Protein AF-A0A956DT54-F1 (afdb_monomer_lite)

Foldseek 3Di:
DDDDDDDDDDDDDDPPPPPPPPPPPPPPPPAFQPLVNPPCPDPLAQQDPVLLFPFLVPADPVQQVLVVVCQVVQFWWFWQDGRSHIDTDSFKGADWGWDKDQDDFDDDDQKTFGIKIATPPPPAALQRIDGDCQRTFWIFGMWGWTAGPVGRDIGTGTTHIDTHANVPDFPAAKKWDWWAAPPDPARIWTKMWHWDDDPFKIWTKIKTAGPVRQWIWIFTKIWGDDHQKTWIWRRGTDDIRDDPVDDDFIKTDMWGARSNQQKTKDKIDGDPGGITIDIIHGDPD

Radius of gyration: 29.39 Å; chains: 1; bounding box: 129×31×62 Å

Sequence (285 aa):
MTPLSRAFASLAGVASAWLLTSTLGCVPMRGTMPASTWPLDGEAKICTAAERELEVAQWSSRDRVALEAGLARNQPVVVSALGCEVEVLPRCQAPGGYDEVPVTTTRLGSARIVARRDLVDAPLRAASLHGDCALATHVVSGVDVGRSARDEEIRPLRVDLTPLSLDGYDLTGTWSGVVRQPDGPYEIYDAKLSLTQRGSRISGVSRIDSIDGEHWGEMHFEGHLEGNVLYYSDARLIAEQIHPLLEWCYRGGFAIVDPRHQTMLGPWRAGFCMPGTMELSRRAD

pLDDT: mean 85.69, std 18.26, range [34.25, 98.5]

Structure (mmCIF, N/CA/C/O backbone):
data_AF-A0A956DT54-F1
#
_entry.id   AF-A0A956DT54-F1
#
loop_
_atom_site.group_PDB
_atom_site.id
_atom_site.type_symbol
_atom_site.label_atom_id
_atom_site.label_alt_id
_atom_site.label_comp_id
_atom_site.label_asym_id
_atom_site.label_entity_id
_atom_site.label_seq_id
_atom_site.pdbx_PDB_ins_code
_atom_site.Cartn_x
_atom_site.Cartn_y
_atom_site.Cartn_z
_atom_site.occupancy
_atom_site.B_iso_or_equiv
_atom_site.auth_seq_id
_atom_site.auth_comp_id
_atom_site.auth_asym_id
_atom_site.auth_atom_id
_atom_site.pdbx_PDB_model_num
ATOM 1 N N . MET A 1 1 ? 108.048 10.959 -2.542 1.00 37.84 1 MET A N 1
ATOM 2 C CA . MET A 1 1 ? 108.518 10.040 -1.485 1.00 37.84 1 MET A CA 1
ATOM 3 C C . MET A 1 1 ? 107.386 9.849 -0.490 1.00 37.84 1 MET A C 1
ATOM 5 O O . MET A 1 1 ? 106.788 10.840 -0.100 1.00 37.84 1 MET A O 1
ATOM 9 N N . THR A 1 2 ? 107.137 8.584 -0.133 1.00 35.94 2 THR A N 1
ATOM 10 C CA . THR A 1 2 ? 106.207 8.055 0.890 1.00 35.94 2 THR A CA 1
ATOM 11 C C . THR A 1 2 ? 104.678 8.174 0.680 1.00 35.94 2 THR A C 1
ATOM 13 O O . THR A 1 2 ? 104.221 9.114 0.039 1.00 35.94 2 THR A O 1
ATOM 16 N N . PRO A 1 3 ? 103.913 7.153 1.144 1.00 62.12 3 PRO A N 1
ATOM 17 C CA . PRO A 1 3 ? 102.759 6.571 0.439 1.00 62.12 3 PRO A CA 1
ATOM 18 C C . PRO A 1 3 ? 101.530 6.356 1.370 1.00 62.12 3 PRO A C 1
ATOM 20 O O . PRO A 1 3 ? 101.493 6.914 2.460 1.00 62.12 3 PRO A O 1
ATOM 23 N N . LEU A 1 4 ? 100.617 5.445 0.970 1.00 44.62 4 LEU A N 1
ATOM 24 C CA . LEU A 1 4 ? 99.567 4.767 1.773 1.00 44.62 4 LEU A CA 1
ATOM 25 C C . LEU A 1 4 ? 98.307 5.627 2.039 1.00 44.62 4 LEU A C 1
ATOM 27 O O . LEU A 1 4 ? 98.409 6.817 2.265 1.00 44.62 4 LEU A O 1
ATOM 31 N N . SER A 1 5 ? 97.068 5.128 2.053 1.00 41.19 5 SER A N 1
ATOM 32 C CA . SER A 1 5 ? 96.533 3.764 2.053 1.00 41.19 5 SER A CA 1
ATOM 33 C C . SER A 1 5 ? 95.013 3.797 1.781 1.00 41.19 5 SER A C 1
ATOM 35 O O . SER A 1 5 ? 94.344 4.725 2.211 1.00 41.19 5 SER A O 1
ATOM 37 N N . ARG A 1 6 ? 94.515 2.740 1.117 1.00 49.69 6 ARG A N 1
ATOM 38 C CA . ARG A 1 6 ? 93.243 1.987 1.296 1.00 49.69 6 ARG A CA 1
ATOM 39 C C . ARG A 1 6 ? 91.975 2.701 1.812 1.00 49.69 6 ARG A C 1
ATOM 41 O O . ARG A 1 6 ? 91.985 3.179 2.936 1.00 49.69 6 ARG A O 1
ATOM 48 N N . ALA A 1 7 ? 90.835 2.462 1.140 1.00 44.50 7 ALA A N 1
ATOM 49 C CA . ALA A 1 7 ? 89.652 1.826 1.762 1.00 44.50 7 ALA A CA 1
ATOM 50 C C . ALA A 1 7 ? 88.456 1.595 0.801 1.00 44.50 7 ALA A C 1
ATOM 52 O O . ALA A 1 7 ? 88.020 2.518 0.130 1.00 44.50 7 ALA A O 1
ATOM 53 N N . PHE A 1 8 ? 87.951 0.350 0.827 1.00 43.03 8 PHE A N 1
ATOM 54 C CA . PHE A 1 8 ? 86.556 -0.143 0.739 1.00 43.03 8 PHE A CA 1
ATOM 55 C C . PHE A 1 8 ? 85.579 0.479 -0.290 1.00 43.03 8 PHE A C 1
ATOM 57 O O . PHE A 1 8 ? 85.226 1.644 -0.216 1.00 43.03 8 PHE A O 1
ATOM 64 N N . ALA A 1 9 ? 85.138 -0.242 -1.328 1.00 50.56 9 ALA A N 1
ATOM 65 C CA . ALA A 1 9 ? 84.156 -1.343 -1.324 1.00 50.56 9 ALA A CA 1
ATOM 66 C C . ALA A 1 9 ? 82.744 -0.943 -0.846 1.00 50.56 9 ALA A C 1
ATOM 68 O O . ALA A 1 9 ? 82.517 -0.799 0.351 1.00 50.56 9 ALA A O 1
ATOM 69 N N . SER A 1 10 ? 81.78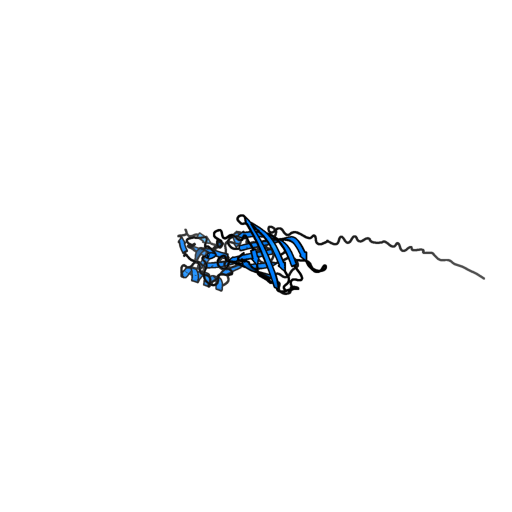6 -0.881 -1.779 1.00 47.78 10 SER A N 1
ATOM 70 C CA . SER A 1 10 ? 80.441 -1.469 -1.627 1.00 47.78 10 SER A CA 1
ATOM 71 C C . SER A 1 10 ? 79.645 -1.381 -2.932 1.00 47.78 10 SER A C 1
ATOM 73 O O . SER A 1 10 ? 79.141 -0.331 -3.315 1.00 47.78 10 SER A O 1
ATOM 75 N N . LEU A 1 11 ? 79.537 -2.530 -3.599 1.00 52.81 11 LEU A N 1
ATOM 76 C CA . LEU A 1 11 ? 78.468 -2.865 -4.533 1.00 52.81 11 LEU A CA 1
ATOM 77 C C . LEU A 1 11 ? 77.238 -3.230 -3.693 1.00 52.81 11 LEU A C 1
ATOM 79 O O . LEU A 1 11 ? 77.221 -4.289 -3.073 1.00 52.81 11 LEU A O 1
ATOM 83 N N . ALA A 1 12 ? 76.225 -2.369 -3.665 1.00 51.28 12 ALA A N 1
ATOM 84 C CA . ALA A 1 12 ? 74.903 -2.716 -3.154 1.00 51.28 12 ALA A CA 1
ATOM 85 C C . ALA A 1 12 ? 73.922 -2.679 -4.327 1.00 51.28 12 ALA A C 1
ATOM 87 O O . ALA A 1 12 ? 73.529 -1.617 -4.806 1.00 51.28 12 ALA A O 1
ATOM 88 N N . GLY A 1 13 ? 73.594 -3.871 -4.826 1.00 47.12 13 GLY A N 1
ATOM 89 C CA . GLY A 1 13 ? 72.549 -4.076 -5.815 1.00 47.12 13 GLY A CA 1
ATOM 90 C C . GLY A 1 13 ? 71.191 -3.713 -5.228 1.00 47.12 13 GLY A C 1
ATOM 91 O O . GLY A 1 13 ? 70.794 -4.231 -4.186 1.00 47.12 13 GLY A O 1
ATOM 92 N N . VAL A 1 14 ? 70.468 -2.834 -5.915 1.00 52.78 14 VAL A N 1
ATOM 93 C CA . VAL A 1 14 ? 69.058 -2.580 -5.631 1.00 52.78 14 VAL A CA 1
ATOM 94 C C . VAL A 1 14 ? 68.261 -3.687 -6.313 1.00 52.78 14 VAL A C 1
ATOM 96 O O . VAL A 1 14 ? 68.018 -3.662 -7.519 1.00 52.78 14 VAL A O 1
ATOM 99 N N . ALA A 1 15 ? 67.900 -4.699 -5.528 1.00 47.34 15 ALA A N 1
ATOM 100 C CA . ALA A 1 15 ? 66.926 -5.704 -5.913 1.00 47.34 15 ALA A CA 1
ATOM 101 C C . ALA A 1 15 ? 65.571 -5.012 -6.130 1.00 47.34 15 ALA A C 1
ATOM 103 O O . ALA A 1 15 ? 64.924 -4.563 -5.186 1.00 47.34 15 ALA A O 1
ATOM 104 N N . SER A 1 16 ? 65.160 -4.903 -7.393 1.00 49.56 16 SER A N 1
ATOM 105 C CA . SER A 1 16 ? 63.820 -4.455 -7.772 1.00 49.56 16 SER A CA 1
ATOM 106 C C . SER A 1 16 ? 62.828 -5.579 -7.478 1.00 49.56 16 SER A C 1
ATOM 108 O O . SER A 1 16 ? 62.590 -6.452 -8.310 1.00 49.56 16 SER A O 1
ATOM 110 N N . ALA A 1 17 ? 62.291 -5.587 -6.259 1.00 50.53 17 ALA A N 1
ATOM 111 C CA . ALA A 1 17 ? 61.178 -6.442 -5.881 1.00 50.53 17 ALA A CA 1
ATOM 112 C C . ALA A 1 17 ? 59.887 -5.866 -6.482 1.00 50.53 17 ALA A C 1
ATOM 114 O O . ALA A 1 17 ? 59.281 -4.946 -5.936 1.00 50.53 17 ALA A O 1
ATOM 115 N N . TRP A 1 18 ? 59.481 -6.404 -7.632 1.00 48.50 18 TRP A N 1
ATOM 116 C CA . TRP A 1 18 ? 58.142 -6.215 -8.177 1.00 48.50 18 TRP A CA 1
ATOM 117 C C . TRP A 1 18 ? 57.137 -6.899 -7.245 1.00 48.50 18 TRP A C 1
ATOM 119 O O . TRP A 1 18 ? 56.897 -8.101 -7.333 1.00 48.50 18 TRP A O 1
ATOM 129 N N . LEU A 1 19 ? 56.570 -6.127 -6.319 1.00 49.16 19 LEU A N 1
ATOM 130 C CA . LEU A 1 19 ? 55.354 -6.494 -5.604 1.00 49.16 19 LEU A CA 1
ATOM 131 C C . LEU A 1 19 ? 54.210 -6.503 -6.622 1.00 49.16 19 LEU A C 1
ATOM 133 O O . LEU A 1 19 ? 53.579 -5.483 -6.884 1.00 49.16 19 LEU A O 1
ATOM 137 N N . LEU A 1 20 ? 53.964 -7.674 -7.208 1.00 46.72 20 LEU A N 1
ATOM 138 C CA . LEU A 1 20 ? 52.684 -8.034 -7.809 1.00 46.72 20 LEU A CA 1
ATOM 139 C C . LEU A 1 20 ? 51.653 -8.089 -6.676 1.00 46.72 20 LEU A C 1
ATOM 141 O O . LEU A 1 20 ? 51.297 -9.155 -6.179 1.00 46.72 20 LEU A O 1
ATOM 145 N N . THR A 1 21 ? 51.209 -6.921 -6.217 1.00 51.31 21 THR A N 1
ATOM 146 C CA . THR A 1 21 ? 49.977 -6.798 -5.452 1.00 51.31 21 THR A CA 1
ATOM 147 C C . THR A 1 21 ? 48.851 -7.155 -6.405 1.00 51.31 21 THR A C 1
ATOM 149 O O . THR A 1 21 ? 48.359 -6.332 -7.173 1.00 51.31 21 THR A O 1
ATOM 152 N N . SER A 1 22 ? 48.473 -8.431 -6.381 1.00 47.12 22 SER A N 1
ATOM 153 C CA . SER A 1 22 ? 47.183 -8.908 -6.848 1.00 47.12 22 SER A CA 1
ATOM 154 C C . SER A 1 22 ? 46.111 -8.136 -6.088 1.00 47.12 22 SER A C 1
ATOM 156 O O . SER A 1 22 ? 45.664 -8.531 -5.011 1.00 47.12 22 SER A O 1
ATOM 158 N N . THR A 1 23 ? 45.749 -6.987 -6.645 1.00 46.09 23 THR A N 1
ATOM 159 C CA . THR A 1 23 ? 44.494 -6.302 -6.413 1.00 46.09 23 THR A CA 1
ATOM 160 C C . THR A 1 23 ? 43.416 -7.274 -6.866 1.00 46.09 23 THR A C 1
ATOM 162 O O . THR A 1 23 ? 42.956 -7.266 -8.003 1.00 46.09 23 THR A O 1
ATOM 165 N N . LEU A 1 24 ? 43.032 -8.171 -5.956 1.00 44.81 24 LEU A N 1
ATOM 166 C CA . LEU A 1 24 ? 41.723 -8.804 -5.961 1.00 44.81 24 LEU A CA 1
ATOM 167 C C . LEU A 1 24 ? 40.717 -7.670 -5.755 1.00 44.81 24 LEU A C 1
ATOM 169 O O . LEU A 1 24 ? 40.191 -7.456 -4.665 1.00 44.81 24 LEU A O 1
ATOM 173 N N . GLY A 1 25 ? 40.542 -6.868 -6.806 1.00 34.25 25 GLY A N 1
ATOM 174 C CA . GLY A 1 25 ? 39.433 -5.959 -6.932 1.00 34.25 25 GLY A CA 1
ATOM 175 C C . GLY A 1 25 ? 38.200 -6.822 -6.786 1.00 34.25 25 GLY A C 1
ATOM 176 O O . GLY A 1 25 ? 38.014 -7.780 -7.539 1.00 34.25 25 GLY A O 1
ATOM 177 N N . CYS A 1 26 ? 37.399 -6.524 -5.771 1.00 39.53 26 CYS A N 1
ATOM 178 C CA . CYS A 1 26 ? 36.032 -6.992 -5.730 1.00 39.53 26 CYS A CA 1
ATOM 179 C C . CYS A 1 26 ? 35.376 -6.448 -7.000 1.00 39.53 26 CYS A C 1
ATOM 181 O O . CYS A 1 26 ? 34.982 -5.287 -7.048 1.00 39.53 26 CYS A O 1
ATOM 183 N N . VAL A 1 27 ? 35.346 -7.257 -8.060 1.00 39.56 27 VAL A N 1
ATOM 184 C CA . VAL A 1 27 ? 34.437 -7.025 -9.175 1.00 39.56 27 VAL A CA 1
ATOM 185 C C . VAL A 1 27 ? 33.058 -7.101 -8.530 1.00 39.56 27 VAL A C 1
ATOM 187 O O . VAL A 1 27 ? 32.757 -8.150 -7.951 1.00 39.56 27 VAL A O 1
ATOM 190 N N . PRO A 1 28 ? 32.254 -6.023 -8.528 1.00 43.31 28 PRO A N 1
ATOM 191 C CA . PRO A 1 28 ? 30.892 -6.119 -8.042 1.00 43.31 28 PRO A CA 1
ATOM 192 C C . PRO A 1 28 ? 30.220 -7.195 -8.891 1.00 43.31 28 PRO A C 1
ATOM 194 O O . PRO A 1 28 ? 30.050 -7.041 -10.101 1.00 43.31 28 PRO A O 1
ATOM 197 N N . MET A 1 29 ? 29.948 -8.354 -8.290 1.00 45.81 29 MET A N 1
ATOM 198 C CA . MET A 1 29 ? 29.155 -9.365 -8.966 1.00 45.81 29 MET A CA 1
ATOM 199 C C . MET A 1 29 ? 27.818 -8.705 -9.283 1.00 45.81 29 MET A C 1
ATOM 201 O O . MET A 1 29 ? 27.222 -8.096 -8.395 1.00 45.81 29 MET A O 1
ATOM 205 N N . ARG A 1 30 ? 27.362 -8.833 -10.534 1.00 54.81 30 ARG A N 1
ATOM 206 C CA . ARG A 1 30 ? 25.974 -8.581 -10.941 1.00 54.81 30 ARG A CA 1
ATOM 207 C C . ARG A 1 30 ? 25.071 -9.505 -10.122 1.00 54.81 30 ARG A C 1
ATOM 209 O O . ARG A 1 30 ? 24.733 -10.605 -10.552 1.00 54.81 30 ARG A O 1
ATOM 216 N N . GLY A 1 31 ? 24.803 -9.110 -8.886 1.00 48.75 31 GLY A N 1
ATOM 217 C CA . GLY A 1 31 ? 24.023 -9.868 -7.930 1.00 48.75 31 GLY A CA 1
ATOM 218 C C . GLY A 1 31 ? 22.564 -9.747 -8.315 1.00 48.75 31 GLY A C 1
ATOM 219 O O . GLY A 1 31 ? 21.996 -8.663 -8.269 1.00 48.75 31 GLY A O 1
ATOM 220 N N . THR A 1 32 ? 21.954 -10.860 -8.699 1.00 50.06 32 THR A N 1
ATOM 221 C CA . THR A 1 32 ? 20.498 -10.974 -8.721 1.00 50.06 32 THR A CA 1
ATOM 222 C C . THR A 1 32 ? 20.008 -10.855 -7.280 1.00 50.06 32 THR A C 1
ATOM 224 O O . THR A 1 32 ? 20.481 -11.611 -6.429 1.00 50.06 32 THR A O 1
ATOM 227 N N . MET A 1 33 ? 19.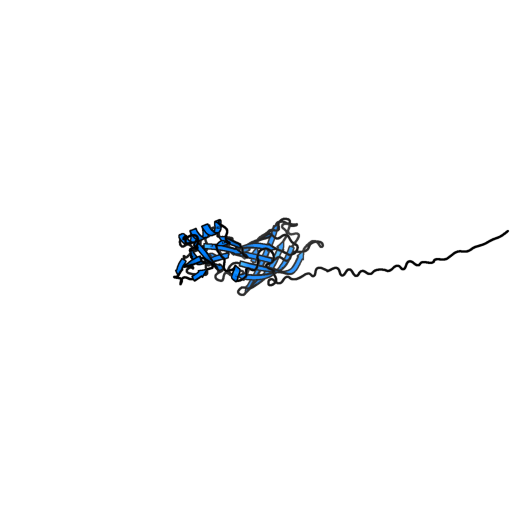088 -9.936 -6.989 1.00 49.03 33 MET A N 1
ATOM 228 C CA . MET A 1 33 ? 18.377 -9.905 -5.708 1.00 49.03 33 MET A CA 1
ATOM 229 C C . MET A 1 33 ? 17.064 -10.676 -5.874 1.00 49.03 33 MET A C 1
ATOM 231 O O . MET A 1 33 ? 16.167 -10.178 -6.556 1.00 49.03 33 MET A O 1
ATOM 235 N N . PRO A 1 34 ? 16.925 -11.890 -5.309 1.00 52.94 34 PRO A N 1
ATOM 236 C CA . PRO A 1 34 ? 15.627 -12.548 -5.226 1.00 52.94 34 PRO A CA 1
ATOM 237 C C . PRO A 1 34 ? 14.569 -11.620 -4.613 1.00 52.94 34 PRO A C 1
ATOM 239 O O . PRO A 1 34 ? 14.846 -10.932 -3.629 1.00 52.94 34 PRO A O 1
ATOM 242 N N . ALA A 1 35 ? 13.325 -11.667 -5.096 1.00 51.44 35 ALA A N 1
ATOM 243 C CA . ALA A 1 35 ? 12.229 -10.928 -4.456 1.00 51.44 35 ALA A CA 1
ATOM 244 C C . ALA A 1 35 ? 12.015 -11.354 -2.990 1.00 51.44 35 ALA A C 1
ATOM 246 O O . ALA A 1 35 ? 11.583 -10.561 -2.158 1.00 51.44 35 ALA A O 1
ATOM 247 N N . SER A 1 36 ? 12.378 -12.596 -2.643 1.00 47.94 36 SER A N 1
ATOM 248 C CA . SER A 1 36 ? 12.367 -13.099 -1.263 1.00 47.94 36 SER A CA 1
ATOM 249 C C . SER A 1 36 ? 13.496 -12.554 -0.389 1.00 47.94 36 SER A C 1
ATOM 251 O O . SER A 1 36 ? 13.455 -12.727 0.824 1.00 47.94 36 SER A O 1
ATOM 253 N N . THR A 1 37 ? 14.535 -11.970 -0.989 1.00 44.97 37 THR A N 1
ATOM 254 C CA . THR A 1 37 ? 15.668 -11.382 -0.272 1.00 44.97 37 THR A CA 1
ATOM 255 C C . THR A 1 37 ? 15.593 -9.874 -0.244 1.00 44.97 37 THR A C 1
ATOM 257 O O . THR A 1 37 ? 16.627 -9.283 0.022 1.00 44.97 37 THR A O 1
ATOM 260 N N . TRP A 1 38 ? 14.445 -9.244 -0.531 1.00 50.31 38 TRP A N 1
ATOM 261 C CA . TRP A 1 38 ? 14.287 -7.833 -0.198 1.00 50.31 38 TRP A CA 1
ATOM 262 C C . TRP A 1 38 ? 14.411 -7.712 1.320 1.00 50.31 38 TRP A C 1
ATOM 264 O O . TRP A 1 38 ? 13.481 -8.100 2.036 1.00 50.31 38 TRP A O 1
ATOM 274 N N . PRO A 1 39 ? 15.564 -7.266 1.842 1.00 45.16 39 PRO A N 1
ATOM 275 C CA . PRO A 1 39 ? 15.717 -7.097 3.260 1.00 45.16 39 PRO A CA 1
ATOM 276 C C . PRO A 1 39 ? 14.874 -5.869 3.564 1.00 45.16 39 PRO A C 1
ATOM 278 O O . PRO A 1 39 ? 15.000 -4.815 2.933 1.00 45.16 39 PRO A O 1
ATOM 281 N N . LEU A 1 40 ? 13.967 -6.015 4.508 1.00 49.28 40 LEU A N 1
ATOM 282 C CA . LEU A 1 40 ? 13.134 -4.955 5.057 1.00 49.28 40 LEU A CA 1
ATOM 283 C C . LEU A 1 40 ? 13.987 -4.000 5.929 1.00 49.28 40 LEU A C 1
ATOM 285 O O . LEU A 1 40 ? 13.590 -3.521 6.991 1.00 49.28 40 LEU A O 1
ATOM 289 N N . ASP A 1 41 ? 15.206 -3.732 5.478 1.00 44.16 41 ASP A N 1
ATOM 290 C CA . ASP A 1 41 ? 16.307 -3.229 6.269 1.00 44.16 41 ASP A CA 1
ATOM 291 C C . ASP A 1 41 ? 16.486 -1.769 5.872 1.00 44.16 41 ASP A C 1
ATOM 293 O O . ASP A 1 41 ? 17.238 -1.406 4.967 1.00 44.16 41 ASP A O 1
ATOM 297 N N . GLY A 1 42 ? 15.711 -0.916 6.533 1.00 45.84 42 GLY A N 1
ATOM 298 C CA . GLY A 1 42 ? 15.968 0.517 6.522 1.00 45.84 42 GLY A CA 1
ATOM 299 C C . GLY A 1 42 ? 14.787 1.399 6.888 1.00 45.84 42 GLY A C 1
ATOM 300 O O . GLY A 1 42 ? 15.026 2.553 7.188 1.00 45.84 42 GLY A O 1
ATOM 301 N N . GLU A 1 43 ? 13.557 0.883 6.890 1.00 44.72 43 GLU A N 1
ATOM 302 C CA . GLU A 1 43 ? 12.358 1.630 7.330 1.00 44.72 43 GLU A CA 1
ATOM 303 C C . GLU A 1 43 ? 11.158 0.697 7.499 1.00 44.72 43 GLU A C 1
ATOM 305 O O . GLU A 1 43 ? 10.410 0.791 8.465 1.00 44.72 43 GLU A O 1
ATOM 310 N N . ALA A 1 44 ? 11.043 -0.315 6.644 1.00 45.78 44 ALA A N 1
ATOM 311 C CA . ALA A 1 44 ? 10.017 -1.330 6.789 1.00 45.78 44 ALA A CA 1
ATOM 312 C C . ALA A 1 44 ? 10.448 -2.430 7.771 1.00 45.78 44 ALA A C 1
ATOM 314 O O . ALA A 1 44 ? 10.314 -3.596 7.441 1.00 45.78 44 ALA A O 1
ATOM 315 N N . LYS A 1 45 ? 10.983 -2.069 8.951 1.00 51.22 45 LYS A N 1
ATOM 316 C CA . LYS A 1 45 ? 11.374 -3.005 10.024 1.00 51.22 45 LYS A CA 1
ATOM 317 C C . LYS A 1 45 ? 10.378 -4.168 10.057 1.00 51.22 45 LYS A C 1
ATOM 319 O O . LYS A 1 45 ? 9.177 -3.925 10.158 1.00 51.22 45 LYS A O 1
ATOM 324 N N . ILE A 1 46 ? 10.854 -5.414 9.934 1.00 56.66 46 ILE A N 1
ATOM 325 C CA . ILE A 1 46 ? 9.997 -6.586 10.151 1.00 56.66 46 ILE A CA 1
ATOM 326 C C . ILE A 1 46 ? 9.488 -6.456 11.578 1.00 56.66 46 ILE A C 1
ATOM 328 O O . ILE A 1 46 ? 10.228 -6.738 12.520 1.00 56.66 46 ILE A O 1
ATOM 332 N N . CYS A 1 47 ? 8.252 -5.992 11.738 1.00 62.88 47 CYS A N 1
ATOM 333 C CA . CYS A 1 47 ? 7.634 -5.974 13.045 1.00 62.88 47 CYS A CA 1
ATOM 334 C C . CYS A 1 47 ? 7.533 -7.436 13.458 1.00 62.88 47 CYS A C 1
ATOM 336 O O . CYS A 1 47 ? 6.943 -8.269 12.757 1.00 62.88 47 CYS A O 1
ATOM 338 N N . THR A 1 48 ? 8.169 -7.764 14.572 1.00 66.81 48 THR A N 1
ATOM 339 C CA . THR A 1 48 ? 7.991 -9.056 15.218 1.00 66.81 48 THR A CA 1
ATOM 340 C C . THR A 1 48 ? 6.496 -9.302 15.426 1.00 66.81 48 THR A C 1
ATOM 342 O O . THR A 1 48 ? 5.705 -8.366 15.511 1.00 66.81 48 THR A O 1
ATOM 345 N N . ALA A 1 49 ? 6.072 -10.563 15.523 1.00 60.72 49 ALA A N 1
ATOM 346 C CA . ALA A 1 49 ? 4.664 -10.869 15.787 1.00 60.72 49 ALA A CA 1
ATOM 347 C C . ALA A 1 49 ? 4.129 -10.145 17.044 1.00 60.72 49 ALA A C 1
ATOM 349 O O . ALA A 1 49 ? 2.968 -9.761 17.072 1.00 60.72 49 ALA A O 1
ATOM 350 N N . ALA A 1 50 ? 4.997 -9.895 18.033 1.00 62.00 50 ALA A N 1
ATOM 351 C CA . ALA A 1 50 ? 4.687 -9.088 19.211 1.00 62.00 50 ALA A CA 1
ATOM 352 C C . ALA A 1 50 ? 4.534 -7.585 18.902 1.00 62.00 50 ALA A C 1
ATOM 354 O O . ALA A 1 50 ? 3.699 -6.933 19.505 1.00 62.00 50 ALA A O 1
ATOM 355 N N . GLU A 1 51 ? 5.295 -7.035 17.953 1.00 66.50 51 GLU A N 1
ATOM 356 C CA . GLU A 1 51 ? 5.139 -5.648 17.479 1.00 66.50 51 GLU A CA 1
ATOM 357 C C . GLU A 1 51 ? 3.943 -5.475 16.523 1.00 66.50 51 GLU A C 1
ATOM 359 O O . GLU A 1 51 ? 3.477 -4.357 16.328 1.00 66.50 51 GLU A O 1
ATOM 364 N N . ARG A 1 52 ? 3.426 -6.564 15.930 1.00 60.56 52 ARG A N 1
ATOM 365 C CA . ARG A 1 52 ? 2.169 -6.544 15.158 1.00 60.56 52 ARG A CA 1
ATOM 366 C C . ARG A 1 52 ? 0.934 -6.430 16.051 1.00 60.56 52 ARG A C 1
ATOM 368 O O . ARG A 1 52 ? -0.097 -5.957 15.579 1.00 60.56 52 ARG A O 1
ATOM 375 N N . GLU A 1 53 ? 1.029 -6.828 17.322 1.00 66.19 53 GLU A N 1
ATOM 376 C CA . GLU A 1 53 ? 0.059 -6.403 18.331 1.00 66.19 53 GLU A CA 1
ATOM 377 C C . GLU A 1 53 ? 0.321 -4.928 18.639 1.00 66.19 53 GLU A C 1
ATOM 379 O O . GLU A 1 53 ? 1.159 -4.566 19.464 1.00 66.19 53 GLU A O 1
ATOM 384 N N . LEU A 1 54 ? -0.368 -4.059 17.907 1.00 74.56 54 LEU A N 1
ATOM 385 C CA . LEU A 1 54 ? -0.119 -2.631 17.978 1.00 74.56 54 LEU A CA 1
ATOM 386 C C . LEU A 1 54 ? -0.765 -2.054 19.231 1.00 74.56 54 LEU A C 1
ATOM 388 O O . LEU A 1 54 ? -1.989 -1.909 19.334 1.00 74.56 54 LEU A O 1
ATOM 392 N N . GLU A 1 55 ? 0.084 -1.689 20.186 1.00 84.44 55 GLU A N 1
ATOM 393 C CA . GLU A 1 55 ? -0.330 -0.859 21.303 1.00 84.44 55 GLU A CA 1
ATOM 394 C C . GLU A 1 55 ? -0.706 0.529 20.781 1.00 84.44 55 GLU A C 1
ATOM 396 O O . GLU A 1 55 ? 0.121 1.265 20.235 1.00 84.44 55 GLU A O 1
ATOM 401 N N . VAL A 1 56 ? -1.952 0.936 21.019 1.00 84.19 56 VAL A N 1
ATOM 402 C CA . VAL A 1 56 ? -2.472 2.251 20.602 1.00 84.19 56 VAL A CA 1
ATOM 403 C C . VAL A 1 56 ? -1.659 3.396 21.226 1.00 84.19 56 VAL A C 1
ATOM 405 O O . VAL A 1 56 ? -1.580 4.501 20.687 1.00 84.19 56 VAL A O 1
ATOM 408 N N . ALA A 1 57 ? -0.984 3.137 22.348 1.00 84.19 57 ALA A N 1
ATOM 409 C CA . ALA A 1 57 ? -0.065 4.073 22.990 1.00 84.19 57 ALA A CA 1
ATOM 410 C C . ALA A 1 57 ? 1.094 4.523 22.077 1.00 84.19 57 ALA A C 1
ATOM 412 O O . ALA A 1 57 ? 1.586 5.640 22.239 1.00 84.19 57 ALA A O 1
ATOM 413 N N . GLN A 1 58 ? 1.499 3.699 21.108 1.00 87.56 58 GLN A N 1
ATOM 414 C CA . GLN A 1 58 ? 2.586 4.009 20.174 1.00 87.56 58 GLN A CA 1
ATOM 415 C C . GLN A 1 58 ? 2.128 4.862 18.984 1.00 87.56 58 GLN A C 1
ATOM 417 O O . GLN A 1 58 ? 2.958 5.446 18.292 1.00 87.56 58 GLN A O 1
ATOM 422 N N . TRP A 1 59 ? 0.817 4.970 18.755 1.00 92.38 59 TRP A N 1
ATOM 423 C CA . TRP A 1 59 ? 0.266 5.735 17.638 1.00 92.38 59 TRP A CA 1
ATOM 424 C C . TRP A 1 59 ? 0.430 7.238 17.862 1.00 92.38 59 TRP A C 1
ATOM 426 O O . TRP A 1 59 ? 0.547 7.713 18.999 1.00 92.38 59 TRP A O 1
ATOM 436 N N . SER A 1 60 ? 0.388 8.025 16.785 1.00 93.69 60 SER A N 1
ATOM 437 C CA . SER A 1 60 ? 0.374 9.478 16.929 1.00 93.69 60 SER A CA 1
ATOM 438 C C . SER A 1 60 ? -0.892 9.932 17.673 1.00 93.69 60 SER A C 1
ATOM 440 O O . SER A 1 60 ? -1.946 9.292 17.614 1.00 93.69 60 SER A O 1
ATOM 442 N N . SER A 1 61 ? -0.832 11.071 18.372 1.00 94.81 61 SER A N 1
ATOM 443 C CA . SER A 1 61 ? -2.025 11.625 19.037 1.00 94.81 61 SER A CA 1
ATOM 444 C C . SER A 1 61 ? -3.172 11.883 18.059 1.00 94.81 61 SER A C 1
ATOM 446 O O . SER A 1 61 ? -4.331 11.726 18.432 1.00 94.81 61 SER A O 1
ATOM 448 N N . ARG A 1 62 ? -2.855 12.251 16.812 1.00 96.00 62 ARG A N 1
ATOM 449 C CA . ARG A 1 62 ? -3.844 12.459 15.751 1.00 96.00 62 ARG A CA 1
ATOM 450 C C . ARG A 1 62 ? -4.551 11.149 15.395 1.00 96.00 62 ARG A C 1
ATOM 452 O O . ARG A 1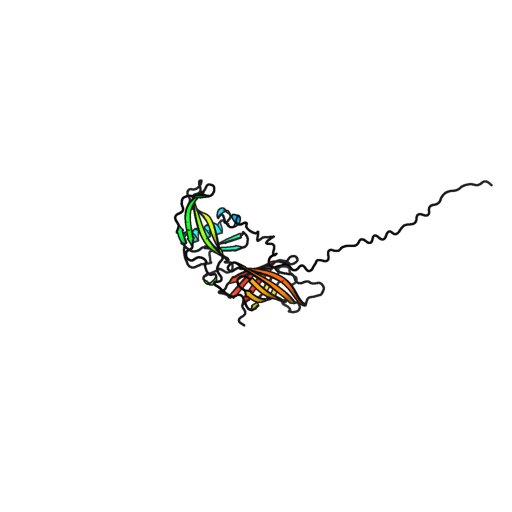 62 ? -5.778 11.137 15.330 1.00 96.00 62 ARG A O 1
ATOM 459 N N . ASP A 1 63 ? -3.797 10.068 15.216 1.00 96.44 63 ASP A N 1
ATOM 460 C CA . ASP A 1 63 ? -4.343 8.760 14.835 1.00 96.44 63 ASP A CA 1
ATOM 461 C C . ASP A 1 63 ? -5.185 8.151 15.951 1.00 96.44 63 ASP A C 1
ATOM 463 O O . ASP A 1 63 ? -6.269 7.635 15.691 1.00 96.44 63 ASP A O 1
ATOM 467 N N . ARG A 1 64 ? -4.754 8.294 17.210 1.00 95.62 64 ARG A N 1
ATOM 468 C CA . ARG A 1 64 ? -5.557 7.875 18.370 1.00 95.62 64 ARG A CA 1
ATOM 469 C C . ARG A 1 64 ? -6.919 8.557 18.409 1.00 95.62 64 ARG A C 1
ATOM 471 O O . ARG A 1 64 ? -7.933 7.881 18.540 1.00 95.62 64 ARG A O 1
ATOM 478 N N . VAL A 1 65 ? -6.950 9.882 18.251 1.00 96.12 65 VAL A N 1
ATOM 479 C CA . VAL A 1 65 ? -8.207 10.646 18.237 1.00 96.12 65 VAL A CA 1
ATOM 480 C C . VAL A 1 65 ? -9.089 10.222 17.060 1.00 96.12 65 VAL A C 1
ATOM 482 O O . VAL A 1 65 ? -10.302 10.096 17.213 1.00 96.12 65 VAL A O 1
ATOM 485 N N . ALA A 1 66 ? -8.501 9.967 15.888 1.00 96.81 66 ALA A N 1
ATOM 486 C CA . ALA A 1 66 ? -9.245 9.499 14.722 1.00 96.81 66 ALA A CA 1
ATOM 487 C C . ALA A 1 66 ? -9.836 8.089 14.929 1.00 96.81 66 ALA A C 1
ATOM 489 O O . ALA A 1 66 ? -11.009 7.877 14.609 1.00 96.81 66 ALA A O 1
ATOM 490 N N . LEU A 1 67 ? -9.067 7.164 15.515 1.00 96.75 67 LEU A N 1
ATOM 491 C CA . LEU A 1 67 ? -9.518 5.828 15.916 1.00 96.75 67 LEU A CA 1
ATOM 492 C C . LEU A 1 67 ? -10.685 5.917 16.908 1.00 96.75 67 LEU A C 1
ATOM 494 O O . LEU A 1 67 ? -11.753 5.363 16.650 1.00 96.75 67 LEU A O 1
ATOM 498 N N . GLU A 1 68 ? -10.512 6.652 18.009 1.00 96.31 68 GLU A N 1
ATOM 499 C CA . GLU A 1 68 ? -11.548 6.858 19.032 1.00 96.31 68 GLU A CA 1
ATOM 500 C C . GLU A 1 68 ? -12.830 7.442 18.416 1.00 96.31 68 GLU A C 1
ATOM 502 O O . GLU A 1 68 ? -13.934 6.968 18.694 1.00 96.31 68 GLU A O 1
ATOM 507 N N . ALA A 1 69 ? -12.696 8.420 17.516 1.00 96.88 69 ALA A N 1
ATOM 508 C CA . ALA A 1 69 ? -13.829 9.037 16.840 1.00 96.88 69 ALA A CA 1
ATOM 509 C C . ALA A 1 69 ? -14.566 8.065 15.897 1.00 96.88 69 ALA A C 1
ATOM 511 O O . ALA A 1 69 ? -15.796 8.105 15.831 1.00 96.88 69 ALA A O 1
ATOM 512 N N . GLY A 1 70 ? -13.847 7.202 15.171 1.00 96.88 70 GLY A N 1
ATOM 513 C CA . GLY A 1 70 ? -14.446 6.155 14.332 1.00 96.88 70 GLY A CA 1
ATOM 514 C C . GLY A 1 70 ? -15.214 5.126 15.162 1.00 96.88 70 GLY A C 1
ATOM 515 O O . GLY A 1 70 ? -16.392 4.868 14.901 1.00 96.88 70 GLY A O 1
ATOM 516 N N . LEU A 1 71 ? -14.598 4.643 16.245 1.00 96.44 71 LEU A N 1
ATOM 517 C CA . LEU A 1 71 ? -15.214 3.702 17.184 1.00 96.44 71 LEU A CA 1
ATOM 518 C C . LEU A 1 71 ? -16.453 4.286 17.872 1.00 96.44 71 LEU A C 1
ATOM 520 O O . LEU A 1 71 ? -17.438 3.574 18.068 1.00 96.44 71 LEU A O 1
ATOM 524 N N . ALA A 1 72 ? -16.443 5.573 18.226 1.00 96.06 72 ALA A N 1
ATOM 525 C CA . ALA A 1 72 ? -17.597 6.248 18.820 1.00 96.06 72 ALA A CA 1
ATOM 526 C C . ALA A 1 72 ? -18.797 6.336 17.859 1.00 96.06 72 ALA A C 1
ATOM 528 O O . ALA A 1 72 ? -19.942 6.310 18.304 1.00 96.06 72 ALA A O 1
ATOM 529 N N . ARG A 1 73 ? -18.547 6.409 16.545 1.00 97.25 73 ARG A N 1
ATOM 530 C CA . ARG A 1 73 ? -19.590 6.416 15.504 1.00 97.25 73 ARG A CA 1
ATOM 531 C C . ARG A 1 73 ? -19.980 5.022 15.012 1.00 97.25 73 ARG A C 1
ATOM 533 O O . ARG A 1 73 ? -20.786 4.924 14.093 1.00 97.25 73 ARG A O 1
ATOM 540 N N . ASN A 1 74 ? -19.407 3.970 15.596 1.00 97.38 74 ASN A N 1
ATOM 541 C CA . ASN A 1 74 ? -19.516 2.597 15.112 1.00 97.38 74 ASN A CA 1
ATOM 542 C C . ASN A 1 74 ? -19.140 2.439 13.623 1.00 97.38 74 ASN A C 1
ATOM 544 O O . ASN A 1 74 ? -19.809 1.728 12.879 1.00 97.38 74 ASN A O 1
ATOM 548 N N . GLN A 1 75 ? -18.102 3.150 13.175 1.00 97.50 75 GLN A N 1
ATOM 549 C CA . GLN A 1 75 ? -17.636 3.139 11.787 1.00 97.50 75 GLN A CA 1
ATOM 550 C C . GLN A 1 75 ? -16.291 2.417 11.678 1.00 97.50 75 GLN A C 1
ATOM 552 O O . GLN A 1 75 ? -15.401 2.743 12.470 1.00 97.50 75 GLN A O 1
ATOM 557 N N . PRO A 1 76 ? -16.103 1.513 10.695 1.00 97.94 76 PRO A N 1
ATOM 558 C CA . PRO A 1 76 ? -14.825 0.849 10.461 1.00 97.94 76 PRO A CA 1
ATOM 559 C C . PRO A 1 76 ? -13.689 1.858 10.289 1.00 97.94 76 PRO A C 1
ATOM 561 O O . PRO A 1 76 ? -13.825 2.847 9.564 1.00 97.94 76 PRO A O 1
ATOM 564 N N . VAL A 1 77 ? -12.559 1.597 10.944 1.00 98.06 77 VAL A N 1
ATOM 565 C CA . VAL A 1 77 ? -11.381 2.468 10.879 1.00 98.06 77 VAL A CA 1
ATOM 566 C C . VAL A 1 77 ? -10.372 1.891 9.894 1.00 98.06 77 VAL A C 1
ATOM 568 O O . VAL A 1 77 ? -9.809 0.821 10.120 1.00 98.06 77 VAL A O 1
ATOM 571 N N . VAL A 1 78 ? -10.157 2.606 8.790 1.00 97.81 78 VAL A N 1
ATOM 572 C CA . VAL A 1 78 ? -9.194 2.242 7.743 1.00 97.81 78 VAL A CA 1
ATOM 573 C C . VAL A 1 78 ? -7.841 2.875 8.044 1.00 97.81 78 VAL A C 1
ATOM 575 O O . VAL A 1 78 ? -7.767 4.046 8.430 1.00 97.81 78 VAL A O 1
ATOM 578 N N . VAL A 1 79 ? -6.772 2.105 7.852 1.00 97.56 79 VAL A N 1
ATOM 579 C CA . VAL A 1 79 ? -5.402 2.542 8.127 1.00 97.56 79 VAL A CA 1
ATOM 580 C C . VAL A 1 79 ? -4.465 2.225 6.960 1.00 97.56 79 VAL A C 1
ATOM 582 O O . VAL A 1 79 ? -4.671 1.268 6.204 1.00 97.56 79 VAL A O 1
ATOM 585 N N . SER A 1 80 ? -3.414 3.026 6.837 1.00 95.81 80 SER A N 1
ATOM 586 C CA . SER A 1 80 ? -2.181 2.633 6.162 1.00 95.81 80 SER A CA 1
ATOM 587 C C . SER A 1 80 ? -1.285 1.987 7.211 1.00 95.81 80 SER A C 1
ATOM 589 O O . SER A 1 80 ? -0.869 2.656 8.151 1.00 95.81 80 SER A O 1
ATOM 591 N N . ALA A 1 81 ? -1.039 0.685 7.094 1.00 93.25 81 ALA A N 1
ATOM 592 C CA . ALA A 1 81 ? -0.049 -0.024 7.897 1.00 93.25 81 ALA A CA 1
ATOM 593 C C . ALA A 1 81 ? 1.024 -0.591 6.964 1.00 93.25 81 ALA A C 1
ATOM 595 O O . ALA A 1 81 ? 0.771 -1.537 6.211 1.00 93.25 81 ALA A O 1
ATOM 596 N N . LEU A 1 82 ? 2.192 0.049 6.964 1.00 86.88 82 LEU A N 1
ATOM 597 C CA . LEU A 1 82 ? 3.329 -0.260 6.100 1.00 86.88 82 LEU A CA 1
ATOM 598 C C . LEU A 1 82 ? 4.584 -0.327 6.971 1.00 86.88 82 LEU A C 1
ATOM 600 O O . LEU A 1 82 ? 4.988 0.661 7.580 1.00 86.88 82 LEU A O 1
ATOM 604 N N . GLY A 1 83 ? 5.196 -1.508 7.067 1.00 83.44 83 GLY A N 1
ATOM 605 C CA . GLY A 1 83 ? 6.220 -1.737 8.088 1.00 83.44 83 GLY A CA 1
ATOM 606 C C . GLY A 1 83 ? 5.605 -1.645 9.487 1.00 83.44 83 GLY A C 1
ATOM 607 O O . GLY A 1 83 ? 4.591 -2.290 9.744 1.00 83.44 83 GLY A O 1
ATOM 608 N N . CYS A 1 84 ? 6.210 -0.848 10.374 1.00 81.69 84 CYS A N 1
ATOM 609 C CA . CYS A 1 84 ? 5.705 -0.626 11.739 1.00 81.69 84 CYS A CA 1
ATOM 610 C C . CYS A 1 84 ? 5.004 0.724 11.921 1.00 81.69 84 CYS A C 1
ATOM 612 O O . CYS A 1 84 ? 4.615 1.069 13.036 1.00 81.69 84 CYS A O 1
ATOM 614 N N . GLU A 1 85 ? 4.850 1.491 10.845 1.00 87.19 85 GLU A N 1
ATOM 615 C CA . GLU A 1 85 ? 4.105 2.740 10.877 1.00 87.19 85 GLU A CA 1
ATOM 616 C C . GLU A 1 85 ? 2.635 2.464 10.589 1.00 87.19 85 GLU A C 1
ATOM 618 O O . GLU A 1 85 ? 2.294 1.748 9.642 1.00 87.19 85 GLU A O 1
ATOM 623 N N . VAL A 1 86 ? 1.770 3.036 11.427 1.00 92.75 86 VAL A N 1
ATOM 624 C CA . VAL A 1 86 ? 0.323 3.002 11.237 1.00 92.75 86 VAL A CA 1
ATOM 625 C C . VAL A 1 86 ? -0.220 4.417 11.239 1.00 92.75 86 VAL A C 1
ATOM 627 O O . VAL A 1 86 ? -0.084 5.138 12.225 1.00 92.75 86 VAL A O 1
ATOM 630 N N . GLU A 1 87 ? -0.863 4.783 10.136 1.00 95.75 87 GLU A N 1
ATOM 631 C CA . GLU A 1 87 ? -1.563 6.050 9.959 1.00 95.75 87 GLU A CA 1
ATOM 632 C C . GLU A 1 87 ? -3.056 5.776 9.770 1.00 95.75 87 GLU A C 1
ATOM 634 O O . GLU A 1 87 ? -3.459 4.980 8.915 1.00 95.75 87 GLU A O 1
ATOM 639 N N . VAL A 1 88 ? -3.902 6.450 10.548 1.00 97.69 88 VAL A N 1
ATOM 640 C CA . VAL A 1 88 ? -5.353 6.378 10.362 1.00 97.69 88 VAL A CA 1
ATOM 641 C C . VAL A 1 88 ? -5.746 7.290 9.208 1.00 97.69 88 VAL A C 1
ATOM 643 O O . VAL A 1 88 ? -5.336 8.448 9.153 1.00 97.69 88 VAL A O 1
ATOM 646 N N . LEU A 1 89 ? -6.598 6.799 8.307 1.00 97.81 89 LEU A N 1
ATOM 647 C CA . LEU A 1 89 ? -7.064 7.543 7.137 1.00 97.81 89 LEU A CA 1
ATOM 648 C C . LEU A 1 89 ? -8.474 8.107 7.403 1.00 97.81 89 LEU A C 1
ATOM 650 O O . LEU A 1 89 ? -9.464 7.500 6.999 1.00 97.81 89 LEU A O 1
ATOM 654 N N . PRO A 1 90 ? -8.629 9.279 8.059 1.00 97.06 90 PRO A N 1
ATOM 655 C CA . PRO A 1 90 ? -9.928 9.762 8.551 1.00 97.06 90 PRO A CA 1
ATOM 656 C C . PRO A 1 90 ? -10.926 10.125 7.444 1.00 97.06 90 PRO A C 1
ATOM 658 O O . PRO A 1 90 ? -12.107 10.336 7.718 1.00 97.06 90 PRO A O 1
ATOM 661 N N . ARG A 1 91 ? -10.448 10.257 6.203 1.00 97.12 91 ARG A N 1
ATOM 662 C CA . ARG A 1 91 ? -11.261 10.541 5.013 1.00 97.12 91 ARG A CA 1
ATOM 663 C C . ARG A 1 91 ? -11.528 9.296 4.164 1.00 97.12 91 ARG 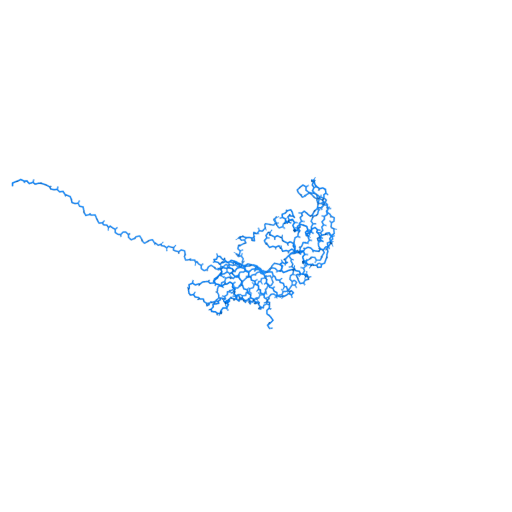A C 1
ATOM 665 O O . ARG A 1 91 ? -12.193 9.423 3.137 1.00 97.12 91 ARG A O 1
ATOM 672 N N . CYS A 1 92 ? -11.035 8.134 4.586 1.00 97.94 92 CYS A N 1
ATOM 673 C CA . CYS A 1 92 ? -11.348 6.855 3.976 1.00 97.94 92 CYS A CA 1
ATOM 674 C C . CYS A 1 92 ? -12.465 6.169 4.765 1.00 97.94 92 CYS A C 1
ATOM 676 O O . CYS A 1 92 ? -12.381 6.001 5.980 1.00 97.94 92 CYS A O 1
ATOM 678 N N . GLN A 1 93 ? -13.529 5.799 4.068 1.00 97.88 93 GLN A N 1
ATOM 679 C CA . GLN A 1 93 ? -14.715 5.169 4.633 1.00 97.88 93 GLN A CA 1
ATOM 680 C C . GLN A 1 93 ? -14.817 3.737 4.128 1.00 97.88 93 GLN A C 1
ATOM 682 O O . GLN A 1 93 ? -14.507 3.461 2.968 1.00 97.88 93 GLN A O 1
ATOM 687 N N . ALA A 1 94 ? -15.302 2.843 4.982 1.00 97.44 94 ALA A N 1
ATOM 688 C CA . ALA A 1 94 ? -15.586 1.464 4.622 1.00 97.44 94 ALA A CA 1
ATOM 689 C C . ALA A 1 94 ? -16.977 1.056 5.134 1.00 97.44 94 ALA A C 1
ATOM 691 O O . ALA A 1 94 ? -17.444 1.615 6.133 1.00 97.44 94 ALA A O 1
ATOM 692 N N . PRO A 1 95 ? -17.660 0.117 4.458 1.00 97.19 95 PRO A N 1
ATOM 693 C CA . PRO A 1 95 ? -18.940 -0.399 4.926 1.00 97.19 95 PRO A CA 1
ATOM 694 C C . PRO A 1 95 ? -18.762 -1.276 6.173 1.00 97.19 95 PRO A C 1
ATOM 696 O O . PRO A 1 95 ? -17.713 -1.888 6.361 1.00 97.19 95 PRO A O 1
ATOM 699 N N . GLY A 1 96 ? -19.815 -1.367 6.988 1.00 96.19 96 GLY A N 1
ATOM 700 C CA . GLY A 1 96 ? -19.861 -2.220 8.177 1.00 96.19 96 GLY A CA 1
ATOM 701 C C . GLY A 1 96 ? -19.912 -1.432 9.485 1.00 96.19 96 GLY A C 1
ATOM 702 O O . GLY A 1 96 ? -20.209 -0.236 9.501 1.00 96.19 96 GLY A O 1
ATOM 703 N N . GLY A 1 97 ? -19.638 -2.129 10.582 1.00 97.12 97 GLY A N 1
ATOM 704 C CA . GLY A 1 97 ? -19.612 -1.601 11.943 1.00 97.12 97 GLY A CA 1
ATOM 705 C C . GLY A 1 97 ? -18.991 -2.621 12.894 1.00 97.12 97 GLY A C 1
ATOM 706 O O . GLY A 1 97 ? -18.577 -3.696 12.463 1.00 97.12 97 GLY A O 1
ATOM 707 N N . TYR A 1 98 ? -18.912 -2.281 14.175 1.00 97.56 98 TYR A N 1
ATOM 708 C CA . TYR A 1 98 ? -18.378 -3.163 15.206 1.00 97.56 98 TYR A CA 1
ATOM 709 C C . TYR A 1 98 ? -19.494 -3.759 16.062 1.00 97.56 98 TYR A C 1
ATOM 711 O O . TYR A 1 98 ? -20.447 -3.061 16.420 1.00 97.56 98 TYR A O 1
ATOM 719 N N . ASP A 1 99 ? -19.308 -5.015 16.454 1.00 97.19 99 ASP A N 1
ATOM 720 C CA . ASP A 1 99 ? -20.069 -5.664 17.516 1.00 97.19 99 ASP A CA 1
ATOM 721 C C . ASP A 1 99 ? -19.254 -5.668 18.812 1.00 97.19 99 ASP A C 1
ATOM 723 O O . ASP A 1 99 ? -18.036 -5.866 18.811 1.00 97.19 99 ASP A O 1
ATOM 727 N N . GLU A 1 100 ? -19.926 -5.439 19.941 1.00 95.56 100 GLU A N 1
ATOM 728 C CA . GLU A 1 100 ? -19.295 -5.533 21.256 1.00 95.56 100 GLU A CA 1
ATOM 729 C C . GLU A 1 100 ? -19.305 -6.984 21.741 1.00 95.56 100 GLU A C 1
ATOM 731 O O . GLU A 1 100 ? -20.359 -7.589 21.949 1.00 95.56 100 GLU A O 1
ATOM 736 N N . VAL A 1 101 ? -18.112 -7.534 21.950 1.00 92.75 101 VAL A N 1
ATOM 737 C CA . VAL A 1 101 ? -17.903 -8.879 22.472 1.00 92.75 101 VAL A CA 1
ATOM 738 C C . VAL A 1 101 ? -17.578 -8.779 23.966 1.00 92.75 101 VAL A C 1
ATOM 740 O O . VAL A 1 101 ? -16.585 -8.144 24.348 1.00 92.75 101 VAL A O 1
ATOM 743 N N . PRO A 1 102 ? -18.383 -9.408 24.845 1.00 85.62 102 PRO A N 1
ATOM 744 C CA . PRO A 1 102 ? -18.080 -9.462 26.265 1.00 85.62 102 PRO A CA 1
ATOM 745 C C . PRO A 1 102 ? -16.750 -10.180 26.493 1.00 85.62 102 PRO A C 1
ATOM 747 O O . PRO A 1 102 ? -16.575 -11.332 26.099 1.00 85.62 102 PRO A O 1
ATOM 750 N N . VAL A 1 103 ? -15.823 -9.523 27.182 1.00 88.25 103 VAL A N 1
ATOM 751 C CA . VAL A 1 103 ? -14.536 -10.113 27.562 1.00 88.25 103 VAL A CA 1
ATOM 752 C C . VAL A 1 103 ? -14.508 -10.408 29.051 1.00 88.25 103 VAL A C 1
ATOM 754 O O . VAL A 1 103 ? -14.886 -9.590 29.891 1.00 88.25 103 VAL A O 1
ATOM 757 N N . THR A 1 104 ? -14.024 -11.601 29.397 1.00 79.69 104 THR A N 1
ATOM 758 C CA . THR A 1 104 ? -13.750 -11.936 30.796 1.00 79.69 104 THR A CA 1
ATOM 759 C C . THR A 1 104 ? -12.559 -11.091 31.227 1.00 79.69 104 THR A C 1
ATOM 761 O O . THR A 1 104 ? -11.507 -11.152 30.591 1.00 79.69 104 THR A O 1
ATOM 764 N N . THR A 1 105 ? -12.735 -10.249 32.252 1.00 73.50 105 THR A N 1
ATOM 765 C CA . THR A 1 105 ? -11.770 -9.185 32.558 1.00 73.50 105 THR A CA 1
ATOM 766 C C . THR A 1 105 ? -10.341 -9.696 32.670 1.00 73.50 105 THR A C 1
ATOM 768 O O . THR A 1 105 ? -9.976 -10.355 33.641 1.00 73.50 105 THR A O 1
ATOM 771 N N . THR A 1 106 ? -9.545 -9.335 31.669 1.00 78.56 106 THR A N 1
ATOM 772 C CA . THR A 1 106 ? -8.129 -9.668 31.548 1.00 78.56 106 THR A CA 1
ATOM 773 C C . THR A 1 106 ? -7.318 -8.404 31.820 1.00 78.56 106 THR A C 1
ATOM 775 O O . THR A 1 106 ? -7.749 -7.290 31.504 1.00 78.56 106 THR A O 1
ATOM 778 N N . ARG A 1 107 ? -6.169 -8.553 32.488 1.00 78.69 107 ARG A N 1
ATOM 779 C CA . ARG A 1 107 ? -5.225 -7.447 32.683 1.00 78.69 107 ARG A CA 1
ATOM 780 C C . ARG A 1 107 ? -4.226 -7.433 31.538 1.00 78.69 107 ARG A C 1
ATOM 782 O O . ARG A 1 107 ? -3.604 -8.457 31.274 1.00 78.69 107 ARG A O 1
ATOM 789 N N . LEU A 1 108 ? -4.044 -6.266 30.930 1.00 76.50 108 LEU A N 1
ATOM 790 C CA . LEU A 1 108 ? -2.968 -5.990 29.985 1.00 76.50 108 LEU A CA 1
ATOM 791 C C . LEU A 1 108 ? -2.030 -4.976 30.647 1.00 76.50 108 LEU A C 1
ATOM 793 O O . LEU A 1 108 ? -2.354 -3.794 30.775 1.00 76.50 108 LEU A O 1
ATOM 797 N N . GLY A 1 109 ? -0.914 -5.462 31.190 1.00 83.00 109 GLY A N 1
ATOM 798 C CA . GLY A 1 109 ? -0.061 -4.663 32.071 1.00 83.00 109 GLY A CA 1
ATOM 799 C C . GLY A 1 109 ? -0.829 -4.156 33.301 1.00 83.00 109 GLY A C 1
ATOM 800 O O . GLY A 1 109 ? -1.328 -4.944 34.107 1.00 83.00 109 GLY A O 1
ATOM 801 N N . SER A 1 110 ? -0.921 -2.831 33.452 1.00 81.06 110 SER A N 1
ATOM 802 C CA . SER A 1 110 ? -1.692 -2.173 34.520 1.00 81.06 110 SER A CA 1
ATOM 803 C C . SER A 1 110 ? -3.140 -1.854 34.134 1.00 81.06 110 SER A C 1
ATOM 805 O O . SER A 1 110 ? -3.919 -1.449 34.999 1.00 81.06 110 SER A O 1
ATOM 807 N N . ALA A 1 111 ? -3.511 -2.025 32.865 1.00 83.38 111 ALA A N 1
ATOM 808 C CA . ALA A 1 111 ? -4.843 -1.723 32.374 1.00 83.38 111 ALA A CA 1
ATOM 809 C C . ALA A 1 111 ? -5.775 -2.934 32.507 1.00 83.38 111 ALA A C 1
ATOM 811 O O . ALA A 1 111 ? -5.358 -4.094 32.426 1.00 83.38 111 ALA A O 1
ATOM 812 N N . ARG A 1 112 ? -7.063 -2.659 32.714 1.00 89.25 112 ARG A N 1
ATOM 813 C CA . ARG A 1 112 ? -8.120 -3.675 32.753 1.00 89.25 112 ARG A CA 1
ATOM 814 C C . ARG A 1 112 ? -8.933 -3.578 31.470 1.00 89.25 112 ARG A C 1
ATOM 816 O O . ARG A 1 112 ? -9.570 -2.550 31.251 1.00 89.25 112 ARG A O 1
ATOM 823 N N . ILE A 1 113 ? -8.942 -4.639 30.665 1.00 88.88 113 ILE A N 1
ATOM 824 C CA . ILE A 1 113 ? -9.797 -4.718 29.474 1.00 88.88 113 ILE A CA 1
ATOM 825 C C . ILE A 1 113 ? -11.246 -4.858 29.947 1.00 88.88 113 ILE A C 1
ATOM 827 O O . ILE A 1 113 ? -11.546 -5.738 30.759 1.00 88.88 113 ILE A O 1
ATOM 831 N N . VAL A 1 114 ? -12.120 -3.963 29.490 1.00 91.19 114 VAL A N 1
ATOM 832 C CA . VAL A 1 114 ? -13.539 -3.913 29.882 1.00 91.19 114 VAL A CA 1
ATOM 833 C C . VAL A 1 114 ? -14.471 -4.388 28.776 1.00 91.19 114 VAL A C 1
ATOM 835 O O . VAL A 1 114 ? -15.533 -4.917 29.085 1.00 91.19 114 VAL A O 1
ATOM 838 N N . ALA A 1 115 ? -14.075 -4.223 27.517 1.00 92.44 115 ALA A N 1
ATOM 839 C CA . ALA A 1 115 ? -14.842 -4.639 26.353 1.00 92.44 115 ALA A CA 1
ATOM 840 C C . ALA A 1 115 ? -13.894 -4.923 25.186 1.00 92.44 115 ALA A C 1
ATOM 842 O O . ALA A 1 115 ? -12.790 -4.372 25.129 1.00 92.44 115 ALA A O 1
ATOM 843 N N . ARG A 1 116 ? -14.347 -5.745 24.245 1.00 95.12 116 ARG A N 1
ATOM 844 C CA . ARG A 1 116 ? -13.712 -5.911 22.943 1.00 95.12 116 ARG A CA 1
ATOM 845 C C . ARG A 1 116 ? -14.719 -5.556 21.860 1.00 95.12 116 ARG A C 1
ATOM 847 O O . ARG A 1 116 ? -15.904 -5.836 22.010 1.00 95.12 116 ARG A O 1
ATOM 854 N N . ARG A 1 117 ? -14.262 -4.903 20.799 1.00 96.31 117 ARG A N 1
ATOM 855 C CA . ARG A 1 117 ? -15.080 -4.563 19.633 1.00 96.31 117 ARG A CA 1
ATOM 856 C C . ARG A 1 117 ? -14.498 -5.237 18.409 1.00 96.31 117 ARG A C 1
ATOM 858 O O . ARG A 1 117 ? -13.357 -4.938 18.071 1.00 96.31 117 ARG A O 1
ATOM 865 N N . ASP A 1 118 ? -15.269 -6.096 17.760 1.00 97.00 118 ASP A N 1
ATOM 866 C CA . ASP A 1 118 ? -14.841 -6.807 16.555 1.00 97.00 118 ASP A CA 1
ATOM 867 C C . ASP A 1 118 ? -15.633 -6.306 15.343 1.00 97.00 118 ASP A C 1
ATOM 869 O O . ASP A 1 118 ? -16.836 -6.058 15.420 1.00 97.00 118 ASP A O 1
ATOM 873 N N . LEU A 1 119 ? -14.934 -6.089 14.233 1.00 96.75 119 LEU A N 1
ATOM 874 C CA . LEU A 1 119 ? -15.508 -5.617 12.981 1.00 96.75 119 LEU A CA 1
ATOM 875 C C . LEU A 1 119 ? -16.355 -6.725 12.350 1.00 96.75 119 LEU A C 1
ATOM 877 O O . LEU A 1 119 ? -15.866 -7.829 12.102 1.00 96.75 119 LEU A O 1
ATOM 881 N N . VAL A 1 120 ? -17.604 -6.402 12.030 1.00 95.31 120 VAL A N 1
ATOM 882 C CA . VAL A 1 120 ? -18.517 -7.305 11.324 1.00 95.31 120 VAL A CA 1
ATOM 883 C C . VAL A 1 120 ? -18.101 -7.405 9.850 1.00 95.31 120 VAL A C 1
ATOM 885 O O . VAL A 1 120 ? -17.695 -6.414 9.243 1.00 95.31 120 VAL A O 1
ATOM 888 N N . ASP A 1 121 ? -18.196 -8.606 9.275 1.00 90.31 121 ASP A N 1
ATOM 889 C CA . ASP A 1 121 ? -17.914 -8.899 7.858 1.00 90.31 121 ASP A CA 1
ATOM 890 C C . ASP A 1 121 ? -16.458 -8.668 7.391 1.00 90.31 121 ASP A C 1
ATOM 892 O O . ASP A 1 121 ? -16.196 -8.417 6.212 1.00 90.31 121 ASP A O 1
ATOM 896 N N . ALA A 1 122 ? -15.473 -8.797 8.286 1.00 86.25 122 ALA A N 1
ATOM 897 C CA . ALA A 1 122 ? -14.066 -8.864 7.884 1.00 86.25 122 ALA A CA 1
ATOM 898 C C . ALA A 1 122 ? -13.754 -10.162 7.087 1.00 86.25 122 ALA A C 1
ATOM 900 O O . ALA A 1 122 ? -14.286 -11.224 7.422 1.00 86.25 122 ALA A O 1
ATOM 901 N N . PRO A 1 123 ? -12.850 -10.135 6.080 1.0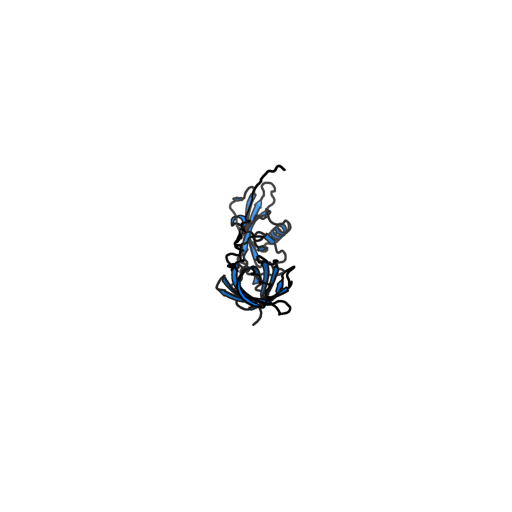0 91.31 123 PRO A N 1
ATOM 902 C CA . PRO A 1 123 ? -12.046 -8.994 5.634 1.00 91.31 123 PRO A CA 1
ATOM 903 C C . PRO A 1 123 ? -12.811 -8.042 4.702 1.00 91.31 123 PRO A C 1
ATOM 905 O O . PRO A 1 123 ? -13.546 -8.470 3.812 1.00 91.31 123 PRO A O 1
ATOM 908 N N . LEU A 1 124 ? -12.553 -6.738 4.834 1.00 96.50 124 LEU A N 1
ATOM 909 C CA . LEU A 1 124 ? -13.120 -5.735 3.930 1.00 96.50 124 LEU A CA 1
ATOM 910 C C . LEU A 1 124 ? -12.405 -5.721 2.577 1.00 96.50 124 LEU A C 1
ATOM 912 O O . LEU A 1 124 ? -11.196 -5.935 2.477 1.00 96.50 124 LEU A O 1
ATOM 916 N N . ARG A 1 125 ? -13.164 -5.433 1.517 1.00 97.56 125 ARG A N 1
ATOM 917 C CA . ARG A 1 125 ? -12.653 -5.363 0.142 1.00 97.56 125 ARG A CA 1
ATOM 918 C C . ARG A 1 125 ? -12.091 -3.975 -0.135 1.00 97.56 125 ARG A C 1
ATOM 920 O O . ARG A 1 125 ? -12.815 -2.997 0.055 1.00 97.56 125 ARG A O 1
ATOM 927 N N . ALA A 1 126 ? -10.890 -3.871 -0.699 1.00 97.44 126 ALA A N 1
ATOM 928 C CA . ALA A 1 126 ? -10.327 -2.587 -1.138 1.00 97.44 126 ALA A CA 1
ATOM 929 C C . ALA A 1 126 ? -11.275 -1.846 -2.107 1.00 97.44 126 ALA A C 1
ATOM 931 O O . ALA A 1 126 ? -11.471 -0.638 -2.008 1.00 97.44 126 ALA A O 1
ATOM 932 N N . ALA A 1 127 ? -11.974 -2.592 -2.972 1.00 97.12 127 ALA A N 1
ATOM 933 C CA . ALA A 1 127 ? -12.953 -2.044 -3.912 1.00 97.12 127 ALA A CA 1
ATOM 934 C C . ALA A 1 127 ? -14.195 -1.403 -3.255 1.00 97.12 127 ALA A C 1
ATOM 936 O O . ALA A 1 127 ? -14.910 -0.642 -3.907 1.00 97.12 127 ALA A O 1
ATOM 937 N N . SER A 1 128 ? -14.465 -1.713 -1.983 1.00 97.12 128 SER A N 1
ATOM 938 C CA . SER A 1 128 ? -15.613 -1.186 -1.232 1.00 97.12 128 SER A CA 1
ATOM 939 C C . SER A 1 128 ? -15.319 0.122 -0.498 1.00 97.12 128 SER A C 1
ATOM 941 O O . SER A 1 128 ? -16.242 0.754 0.009 1.00 97.12 128 SER A O 1
ATOM 943 N N . LEU A 1 129 ? -14.055 0.546 -0.453 1.00 97.06 129 LEU A N 1
ATOM 944 C CA . LEU A 1 129 ? -13.649 1.763 0.243 1.00 97.06 129 LEU A CA 1
ATOM 945 C C . LEU A 1 129 ? -14.068 3.012 -0.522 1.00 97.06 129 LEU A C 1
ATOM 947 O O . LEU A 1 129 ? -14.066 3.001 -1.753 1.00 97.06 129 LEU A O 1
ATOM 951 N N . HIS A 1 130 ? -14.415 4.093 0.175 1.00 96.69 130 HIS A N 1
ATOM 952 C CA . HIS A 1 130 ? -14.885 5.357 -0.404 1.00 96.69 130 HIS A CA 1
ATOM 953 C C . HIS A 1 130 ? -14.171 6.564 0.215 1.00 96.69 130 HIS A C 1
ATOM 955 O O . HIS A 1 130 ? -13.829 6.556 1.393 1.00 96.69 130 HIS A O 1
ATOM 961 N N . GLY A 1 131 ? -13.999 7.635 -0.564 1.00 96.25 131 GLY A N 1
ATOM 962 C CA . GLY A 1 131 ? -13.278 8.833 -0.132 1.00 96.25 131 GLY A CA 1
ATOM 963 C C . GLY A 1 131 ? -11.792 8.781 -0.486 1.00 96.25 131 GLY A C 1
ATOM 964 O O . GLY A 1 131 ? -11.427 8.287 -1.550 1.00 96.25 131 GLY A O 1
ATOM 965 N N . ASP A 1 132 ? -10.951 9.332 0.385 1.00 96.38 132 ASP A N 1
ATOM 966 C CA . ASP A 1 132 ? -9.503 9.448 0.180 1.00 96.38 132 ASP A CA 1
ATOM 967 C C . ASP A 1 132 ? -8.784 8.222 0.763 1.00 96.38 132 ASP A C 1
ATOM 969 O O . ASP A 1 132 ? -8.431 8.198 1.942 1.00 96.38 132 ASP A O 1
ATOM 973 N N . CYS A 1 133 ? -8.662 7.177 -0.060 1.00 96.88 133 CYS A N 1
ATOM 974 C CA . CYS A 1 133 ? -8.217 5.835 0.335 1.00 96.88 133 CYS A CA 1
ATOM 975 C C . CYS A 1 133 ? -6.959 5.357 -0.403 1.00 96.88 133 CYS A C 1
ATOM 977 O O . CYS A 1 133 ? -6.659 4.167 -0.369 1.00 96.88 133 CYS A O 1
ATOM 979 N N . ALA A 1 134 ? -6.225 6.249 -1.075 1.00 93.56 134 ALA A N 1
ATOM 980 C CA . ALA A 1 134 ? -5.107 5.866 -1.945 1.00 93.56 134 ALA A CA 1
ATOM 981 C C . ALA A 1 134 ? -4.004 5.068 -1.220 1.00 93.56 134 ALA A C 1
ATOM 983 O O . ALA A 1 134 ? -3.314 4.265 -1.839 1.00 93.56 134 ALA A O 1
ATOM 984 N N . LEU A 1 135 ? -3.855 5.277 0.093 1.00 95.25 135 LEU A N 1
ATOM 985 C CA . LEU A 1 135 ? -2.863 4.605 0.937 1.00 95.25 135 LEU A CA 1
ATOM 986 C C . LEU A 1 135 ? -3.460 3.513 1.838 1.00 95.25 135 LEU A C 1
ATOM 988 O O . LEU A 1 135 ? -2.793 3.021 2.742 1.00 95.25 135 LEU A O 1
ATOM 992 N N . ALA A 1 136 ? -4.727 3.148 1.646 1.00 97.44 136 ALA A N 1
ATOM 993 C CA . ALA A 1 136 ? -5.388 2.175 2.503 1.00 97.44 136 ALA A CA 1
ATOM 994 C C . ALA A 1 136 ? -4.808 0.772 2.280 1.00 97.44 136 ALA A C 1
ATOM 996 O O . ALA A 1 136 ? -4.840 0.255 1.161 1.00 97.44 136 ALA A O 1
ATOM 997 N N . THR A 1 137 ? -4.328 0.135 3.351 1.00 96.94 137 THR A N 1
ATOM 998 C CA . THR A 1 137 ? -3.808 -1.244 3.293 1.00 96.94 137 THR A CA 1
ATOM 999 C C . THR A 1 137 ? -4.509 -2.190 4.259 1.00 96.94 137 THR A C 1
ATOM 1001 O O . THR A 1 137 ? -4.624 -3.382 3.978 1.00 96.94 137 THR A O 1
ATOM 1004 N N . HIS A 1 138 ? -5.021 -1.677 5.380 1.00 96.81 138 HIS A N 1
ATOM 1005 C CA . HIS A 1 138 ? -5.660 -2.484 6.417 1.00 96.81 138 HIS A CA 1
ATOM 1006 C C . HIS A 1 138 ? -6.931 -1.822 6.953 1.00 96.81 138 HIS A C 1
ATOM 1008 O O . HIS A 1 138 ? -7.165 -0.621 6.802 1.00 96.81 138 HIS A O 1
ATOM 1014 N N . VAL A 1 139 ? -7.736 -2.624 7.641 1.00 97.31 139 VAL A N 1
ATOM 1015 C CA . VAL A 1 139 ? -8.813 -2.162 8.515 1.00 97.31 139 VAL A CA 1
ATOM 1016 C C . VAL A 1 139 ? -8.548 -2.634 9.943 1.00 97.31 139 VAL A C 1
ATOM 1018 O O . VAL A 1 139 ? -8.016 -3.726 10.154 1.00 97.31 139 VAL A O 1
ATOM 1021 N N . VAL A 1 140 ? -8.928 -1.819 10.925 1.00 96.94 140 VAL A N 1
ATOM 1022 C CA . VAL A 1 140 ? -8.981 -2.225 12.333 1.00 96.94 140 VAL A CA 1
ATOM 1023 C C . VAL A 1 140 ? -10.115 -3.232 12.501 1.00 96.94 140 VAL A C 1
ATOM 1025 O O . VAL A 1 140 ? -11.289 -2.854 12.474 1.00 96.94 140 VAL A O 1
ATOM 1028 N N . SER A 1 141 ? -9.771 -4.509 12.645 1.00 96.62 141 SER A N 1
ATOM 1029 C CA . SER A 1 141 ? -10.729 -5.614 12.740 1.00 96.62 141 SER A CA 1
ATOM 1030 C C . SER A 1 141 ? -11.102 -5.975 14.172 1.00 96.62 141 SER A C 1
ATOM 1032 O O . SER A 1 141 ? -12.170 -6.538 14.385 1.00 96.62 141 SER A O 1
ATOM 1034 N N . GLY A 1 142 ? -10.268 -5.617 15.147 1.00 95.69 142 GLY A N 1
ATOM 1035 C CA . GLY A 1 142 ? -10.529 -5.828 16.567 1.00 95.69 142 GLY A CA 1
ATOM 1036 C C . GLY A 1 142 ? -9.953 -4.695 17.405 1.00 95.69 142 GLY A C 1
ATOM 1037 O O . GLY A 1 142 ? -8.885 -4.172 17.089 1.00 95.69 142 GLY A O 1
ATOM 1038 N N . VAL A 1 143 ? -10.646 -4.302 18.472 1.00 96.44 143 VAL A N 1
ATOM 1039 C CA . VAL A 1 143 ? -10.163 -3.308 19.438 1.00 96.44 143 VAL A CA 1
ATOM 1040 C C . VAL A 1 143 ? -10.451 -3.768 20.854 1.00 96.44 143 VAL A C 1
ATOM 1042 O O . VAL A 1 143 ? -11.612 -3.904 21.245 1.00 96.44 143 VAL A O 1
ATOM 1045 N N . ASP A 1 144 ? -9.397 -3.919 21.648 1.00 94.75 144 ASP A N 1
ATOM 1046 C CA . ASP A 1 144 ? -9.525 -4.108 23.086 1.00 94.75 144 ASP A CA 1
ATOM 1047 C C . ASP A 1 144 ? -9.615 -2.738 23.754 1.00 94.75 144 ASP A C 1
ATOM 1049 O O . ASP A 1 144 ? -8.712 -1.900 23.656 1.00 94.75 144 ASP A O 1
ATOM 1053 N N . VAL A 1 145 ? -10.718 -2.511 24.456 1.00 93.81 145 VAL A N 1
ATOM 1054 C CA . VAL A 1 145 ? -10.996 -1.263 25.156 1.00 93.81 145 VAL A CA 1
ATOM 1055 C C . VAL A 1 145 ? -10.864 -1.515 26.651 1.00 93.81 145 VAL A C 1
ATOM 1057 O O . VAL A 1 145 ? -11.406 -2.484 27.191 1.00 93.81 145 VAL A O 1
ATOM 1060 N N . GLY A 1 146 ? -10.149 -0.646 27.357 1.00 91.62 146 GLY A N 1
ATOM 1061 C CA . GLY A 1 146 ? -9.917 -0.823 28.783 1.00 91.62 146 GLY A CA 1
ATOM 1062 C C . GLY A 1 146 ? -9.800 0.475 29.557 1.00 91.62 146 GLY A C 1
ATOM 1063 O O . GLY A 1 146 ? -9.811 1.565 28.994 1.00 91.62 146 GLY A O 1
ATOM 1064 N N . ARG A 1 147 ? -9.709 0.330 30.879 1.00 90.50 147 ARG A N 1
ATOM 1065 C CA . ARG A 1 147 ? -9.452 1.431 31.812 1.00 90.50 147 ARG A CA 1
ATOM 1066 C C . ARG A 1 147 ? -8.023 1.361 32.315 1.00 90.50 147 ARG A C 1
ATOM 1068 O O . ARG A 1 147 ? -7.544 0.281 32.687 1.00 90.50 147 ARG A O 1
ATOM 1075 N N . SER A 1 148 ? -7.366 2.512 32.361 1.00 83.75 148 SER A N 1
ATOM 1076 C CA . SER A 1 148 ? -6.073 2.648 33.021 1.00 83.75 148 SER A CA 1
ATOM 1077 C C . SER A 1 148 ? -6.262 2.627 34.538 1.00 83.75 148 SER A C 1
ATOM 1079 O O . SER A 1 148 ? -7.256 3.110 35.066 1.00 83.75 148 SER A O 1
ATOM 1081 N N . ALA A 1 149 ? -5.285 2.100 35.278 1.00 80.00 149 ALA A N 1
ATOM 1082 C CA . ALA A 1 149 ? -5.305 2.184 36.740 1.00 80.00 149 ALA A CA 1
ATOM 1083 C C . ALA A 1 149 ? -5.167 3.628 37.261 1.00 80.00 149 ALA A C 1
ATOM 1085 O O . ALA A 1 149 ? -5.471 3.889 38.421 1.00 80.00 149 ALA A O 1
ATOM 1086 N N . ARG A 1 150 ? -4.655 4.548 36.431 1.00 83.31 150 ARG A N 1
ATOM 1087 C CA . ARG A 1 150 ? -4.426 5.957 36.800 1.00 83.31 150 ARG A CA 1
ATOM 1088 C C . ARG A 1 150 ? -5.565 6.880 36.394 1.00 83.31 150 ARG A C 1
ATOM 1090 O O . ARG A 1 150 ? -5.715 7.937 36.991 1.00 83.31 150 ARG A O 1
ATOM 1097 N N . ASP A 1 151 ? -6.297 6.489 35.363 1.00 79.94 151 ASP A N 1
ATOM 1098 C CA . ASP A 1 151 ? -7.315 7.298 34.720 1.00 79.94 151 ASP A CA 1
ATOM 1099 C C . ASP A 1 151 ? -8.492 6.370 34.426 1.00 79.94 151 ASP A C 1
ATOM 1101 O O . ASP A 1 151 ? -8.351 5.407 33.669 1.00 79.94 151 ASP A O 1
ATOM 1105 N N . GLU A 1 152 ? -9.624 6.598 35.097 1.00 84.81 152 GLU A N 1
ATOM 1106 C CA . GLU A 1 152 ? -10.826 5.767 34.943 1.00 84.81 152 GLU A CA 1
ATOM 1107 C C . GLU A 1 152 ? -11.460 5.896 33.546 1.00 84.81 152 GLU A C 1
ATOM 1109 O O . GLU A 1 152 ? -12.456 5.224 33.254 1.00 84.81 152 GLU A O 1
ATOM 1114 N N . GLU A 1 153 ? -10.882 6.725 32.674 1.00 90.31 153 GLU A N 1
ATOM 1115 C CA . GLU A 1 153 ? -11.257 6.851 31.277 1.00 90.31 153 GLU A CA 1
ATOM 1116 C C . GLU A 1 153 ? -11.085 5.534 30.502 1.00 90.31 153 GLU A C 1
ATOM 1118 O O . GLU A 1 153 ? -10.092 4.808 30.611 1.00 90.31 153 GLU A O 1
ATOM 1123 N N . ILE A 1 154 ? -12.106 5.224 29.705 1.00 87.44 154 ILE A N 1
ATOM 1124 C CA . ILE A 1 154 ? -12.161 4.051 28.838 1.00 87.44 154 ILE A CA 1
ATOM 1125 C C . ILE A 1 154 ? -11.496 4.420 27.510 1.00 87.44 154 ILE A C 1
ATOM 1127 O O . ILE A 1 154 ? -12.005 5.285 26.799 1.00 87.44 154 ILE A O 1
ATOM 1131 N N . ARG A 1 155 ? -10.387 3.760 27.162 1.00 93.00 155 ARG A N 1
ATOM 1132 C CA . ARG A 1 155 ? -9.614 4.039 25.940 1.00 93.00 155 ARG A CA 1
ATOM 1133 C C . ARG A 1 155 ? -9.267 2.754 25.177 1.00 93.00 155 ARG A C 1
ATOM 1135 O O . ARG A 1 155 ? -9.162 1.692 25.802 1.00 93.00 155 ARG A O 1
ATOM 1142 N N . PRO A 1 156 ? -9.074 2.823 23.847 1.00 92.81 156 PRO A N 1
ATOM 1143 C CA . PRO A 1 156 ? -8.474 1.731 23.086 1.00 92.81 156 PRO A CA 1
ATOM 1144 C C . PRO A 1 156 ? -7.064 1.432 23.610 1.00 92.81 156 PRO A C 1
ATOM 1146 O O . PRO A 1 156 ? -6.255 2.345 23.779 1.00 92.81 156 PRO A O 1
ATOM 1149 N N . LEU A 1 157 ? -6.775 0.163 23.884 1.00 92.44 157 LEU A N 1
ATOM 1150 C CA . LEU A 1 157 ? -5.477 -0.282 24.399 1.00 92.44 157 LEU A CA 1
ATOM 1151 C C . LEU A 1 157 ? -4.661 -0.979 23.314 1.00 92.44 157 LEU A C 1
ATOM 1153 O O . LEU A 1 157 ? -3.486 -0.669 23.114 1.00 92.44 157 LEU A O 1
ATOM 1157 N N . ARG A 1 158 ? -5.312 -1.898 22.603 1.00 92.69 158 ARG A N 1
ATOM 1158 C CA . ARG A 1 158 ? -4.726 -2.742 21.566 1.00 92.69 158 ARG A CA 1
ATOM 1159 C C . ARG A 1 158 ? -5.680 -2.810 20.385 1.00 92.69 158 ARG A C 1
ATOM 1161 O O . ARG A 1 158 ? -6.898 -2.828 20.579 1.00 92.69 158 ARG A O 1
ATOM 1168 N N . VAL A 1 159 ? -5.121 -2.864 19.183 1.00 94.44 159 VAL A N 1
ATOM 1169 C CA . VAL A 1 159 ? -5.885 -3.115 17.963 1.00 94.44 159 VAL A CA 1
ATOM 1170 C C . VAL A 1 159 ? -5.344 -4.324 17.220 1.00 94.44 159 VAL A C 1
ATOM 1172 O O . VAL A 1 159 ? -4.138 -4.565 17.199 1.00 94.44 159 VAL A O 1
ATOM 1175 N N . ASP A 1 160 ? -6.250 -5.048 16.581 1.00 93.88 160 ASP A N 1
ATOM 1176 C CA . ASP A 1 160 ? -5.924 -6.057 15.588 1.00 93.88 160 ASP A CA 1
ATOM 1177 C C . ASP A 1 160 ? -6.201 -5.465 14.199 1.00 93.88 160 ASP A C 1
ATOM 1179 O O . ASP A 1 160 ? -7.228 -4.815 13.969 1.00 93.88 160 ASP A O 1
ATOM 1183 N N . LEU A 1 161 ? -5.259 -5.659 13.275 1.00 94.38 161 LEU A N 1
ATOM 1184 C CA . LEU A 1 161 ? -5.366 -5.199 11.894 1.00 94.38 161 LEU A CA 1
ATOM 1185 C C . LEU A 1 161 ? -5.604 -6.384 10.961 1.00 94.38 161 LEU A C 1
ATOM 1187 O O . LEU A 1 161 ? -4.991 -7.443 11.100 1.00 94.38 161 LEU A O 1
ATOM 1191 N N . THR A 1 162 ? -6.461 -6.192 9.966 1.00 94.81 162 THR A N 1
ATOM 1192 C CA . THR A 1 162 ? -6.677 -7.164 8.891 1.00 94.81 162 THR A CA 1
ATOM 1193 C C . THR A 1 162 ? -6.395 -6.505 7.542 1.00 94.81 162 THR A C 1
ATOM 1195 O O . THR A 1 162 ? -6.949 -5.433 7.283 1.00 94.81 162 THR A O 1
ATOM 1198 N N . PRO A 1 163 ? -5.546 -7.110 6.684 1.00 95.69 163 PRO A N 1
ATOM 1199 C CA . PRO A 1 163 ? -5.279 -6.582 5.351 1.00 95.69 163 PRO A CA 1
ATOM 1200 C C . PRO A 1 163 ? -6.560 -6.465 4.527 1.00 95.69 163 PRO A C 1
ATOM 1202 O O . PRO A 1 163 ? -7.449 -7.320 4.608 1.00 95.69 163 PRO A O 1
ATOM 1205 N N . LEU A 1 164 ? -6.644 -5.427 3.701 1.00 97.19 164 LEU A N 1
ATOM 1206 C CA . LEU A 1 164 ? -7.742 -5.277 2.754 1.00 97.19 164 LEU A CA 1
ATOM 1207 C C . LEU A 1 164 ? -7.658 -6.363 1.684 1.00 97.19 164 LEU A C 1
ATOM 1209 O O . LEU A 1 164 ? -6.601 -6.631 1.117 1.00 97.19 164 LEU A O 1
ATOM 1213 N N . SER A 1 165 ? -8.792 -6.981 1.378 1.00 96.75 165 SER A N 1
ATOM 1214 C CA . SER A 1 165 ? -8.874 -8.018 0.357 1.00 96.75 165 SER A CA 1
ATOM 1215 C C . SER A 1 165 ? -9.006 -7.413 -1.039 1.00 96.75 165 SER A C 1
ATOM 1217 O O . SER A 1 165 ? -9.768 -6.466 -1.257 1.00 96.75 165 SER A O 1
ATOM 1219 N N . LEU A 1 166 ? -8.322 -8.022 -2.005 1.00 96.94 166 LEU A N 1
ATOM 1220 C CA . LEU A 1 166 ? -8.525 -7.775 -3.432 1.00 96.94 166 LEU A CA 1
ATOM 1221 C C . LEU A 1 166 ? -9.709 -8.558 -4.023 1.00 96.94 166 LEU A C 1
ATOM 1223 O O . LEU A 1 166 ? -10.035 -8.347 -5.184 1.00 96.94 166 LEU A O 1
ATOM 1227 N N . ASP A 1 167 ? -10.359 -9.445 -3.258 1.00 93.69 167 ASP A N 1
ATOM 1228 C CA . ASP A 1 167 ? -11.539 -10.226 -3.685 1.00 93.69 167 ASP A CA 1
ATOM 1229 C C . ASP A 1 167 ? -11.348 -10.959 -5.030 1.00 93.69 167 ASP A C 1
ATOM 1231 O O . ASP A 1 167 ? -12.247 -11.039 -5.861 1.00 93.69 167 ASP A O 1
ATOM 1235 N N . GLY A 1 168 ? -10.136 -11.472 -5.270 1.00 93.44 168 GLY A N 1
ATOM 1236 C CA . GLY A 1 168 ? -9.790 -12.154 -6.520 1.00 93.44 168 GLY A CA 1
ATOM 1237 C C . GLY A 1 168 ? -9.477 -11.229 -7.701 1.00 93.44 168 GLY A C 1
ATOM 1238 O O . GLY A 1 168 ? -9.349 -11.726 -8.817 1.00 93.44 168 GLY A O 1
ATOM 1239 N N . TYR A 1 169 ? -9.327 -9.917 -7.484 1.00 96.75 169 TYR A N 1
ATOM 1240 C CA . TYR A 1 169 ? -8.827 -8.994 -8.503 1.00 96.75 169 TYR A CA 1
ATOM 1241 C C . TYR A 1 169 ? -7.468 -9.472 -9.040 1.00 96.75 169 TYR A C 1
ATOM 1243 O O . TYR A 1 169 ? -6.502 -9.619 -8.289 1.00 96.75 169 TYR A O 1
ATOM 1251 N N . ASP A 1 170 ? -7.426 -9.735 -10.347 1.00 97.25 170 ASP A N 1
ATOM 1252 C CA . ASP A 1 170 ? -6.269 -10.275 -11.059 1.00 97.25 170 ASP A CA 1
ATOM 1253 C C . ASP A 1 170 ? -5.403 -9.143 -11.628 1.00 97.25 170 ASP A C 1
ATOM 1255 O O . ASP A 1 170 ? -5.856 -8.337 -12.449 1.00 97.25 170 ASP A O 1
ATOM 1259 N N . LEU A 1 171 ? -4.140 -9.100 -11.201 1.00 97.69 171 LEU A N 1
ATOM 1260 C CA . LEU A 1 171 ? -3.135 -8.134 -11.641 1.00 97.69 171 LEU A CA 1
ATOM 1261 C C . LEU A 1 171 ? -2.527 -8.483 -13.006 1.00 97.69 171 LEU A C 1
ATOM 1263 O O . LEU A 1 171 ? -1.744 -7.687 -13.529 1.00 97.69 171 LEU A O 1
ATOM 1267 N N . THR A 1 172 ? -2.849 -9.640 -13.592 1.00 97.88 172 THR A N 1
ATOM 1268 C CA . THR A 1 172 ? -2.338 -10.053 -14.907 1.00 97.88 172 THR A CA 1
ATOM 1269 C C . THR A 1 172 ? -2.637 -9.004 -15.981 1.00 97.88 172 THR A C 1
ATOM 1271 O O . THR A 1 172 ? -3.742 -8.465 -16.059 1.00 97.88 172 THR A O 1
ATOM 1274 N N . GLY A 1 173 ? -1.656 -8.722 -16.837 1.00 97.06 173 GLY A N 1
ATOM 1275 C CA . GLY A 1 173 ? -1.777 -7.770 -17.941 1.00 97.06 173 GLY A CA 1
ATOM 1276 C C . GLY A 1 173 ? -0.749 -6.645 -17.888 1.00 97.06 173 GLY A C 1
ATOM 1277 O O . GLY A 1 173 ? 0.273 -6.738 -17.201 1.00 97.06 173 GLY A O 1
ATOM 1278 N N . THR A 1 174 ? -1.024 -5.590 -18.651 1.00 98.06 174 THR A N 1
ATOM 1279 C CA . THR A 1 174 ? -0.119 -4.453 -18.810 1.00 98.06 174 THR A CA 1
ATOM 1280 C C . THR A 1 174 ? -0.484 -3.306 -17.871 1.00 98.06 174 THR A C 1
ATOM 1282 O O . THR A 1 174 ? -1.594 -2.770 -17.903 1.00 98.06 174 THR A O 1
ATOM 1285 N N . TRP A 1 175 ? 0.497 -2.864 -17.094 1.00 98.31 175 TRP A N 1
ATOM 1286 C CA . TRP A 1 175 ? 0.440 -1.655 -16.280 1.00 98.31 175 TRP A CA 1
ATOM 1287 C C . TRP A 1 175 ? 1.447 -0.647 -16.811 1.00 98.31 175 TRP A C 1
ATOM 1289 O O . TRP A 1 175 ? 2.539 -1.019 -17.241 1.00 98.31 175 TRP A O 1
ATOM 1299 N N . SER A 1 176 ? 1.092 0.631 -16.834 1.00 98.25 176 SER A N 1
ATOM 1300 C CA . SER A 1 176 ? 1.970 1.689 -17.328 1.00 98.25 176 SER A CA 1
ATOM 1301 C C . SER A 1 176 ? 1.782 2.983 -16.555 1.00 98.25 176 SER A C 1
ATOM 1303 O O . SER A 1 176 ? 0.685 3.291 -16.093 1.00 98.25 176 SER A O 1
ATOM 1305 N N . GLY A 1 177 ? 2.848 3.756 -16.446 1.00 97.62 177 GLY A N 1
ATOM 1306 C CA . GLY A 1 177 ? 2.842 5.036 -15.759 1.00 97.62 177 GLY A CA 1
ATOM 1307 C C . GLY A 1 177 ? 4.263 5.537 -15.602 1.00 97.62 177 GLY A C 1
ATOM 1308 O O . GLY A 1 177 ? 5.054 5.403 -16.532 1.00 97.62 177 GLY A O 1
ATOM 1309 N N . VAL A 1 178 ? 4.584 6.090 -14.439 1.00 98.06 178 VAL A N 1
ATOM 1310 C CA . VAL A 1 178 ? 5.874 6.734 -14.200 1.00 98.06 178 VAL A CA 1
ATOM 1311 C C . VAL A 1 178 ? 6.582 6.172 -12.982 1.00 98.06 178 VAL A C 1
ATOM 1313 O O . VAL A 1 178 ? 5.973 5.784 -11.982 1.00 98.06 178 VAL A O 1
ATOM 1316 N N . VAL A 1 179 ? 7.903 6.181 -13.060 1.00 97.88 179 VAL A N 1
ATOM 1317 C CA . VAL A 1 179 ? 8.803 5.961 -11.934 1.00 97.88 179 VAL A CA 1
ATOM 1318 C C . VAL A 1 179 ? 9.550 7.262 -11.701 1.00 97.88 179 VAL A C 1
ATOM 1320 O O . VAL A 1 179 ? 10.118 7.836 -12.627 1.00 97.88 179 VAL A O 1
ATOM 1323 N N . ARG A 1 180 ? 9.525 7.748 -10.464 1.00 97.81 180 ARG A N 1
ATOM 1324 C CA . ARG A 1 180 ? 10.199 8.976 -10.055 1.00 97.81 180 ARG A CA 1
ATOM 1325 C C . ARG A 1 180 ? 11.430 8.639 -9.244 1.00 97.81 180 ARG A C 1
ATOM 1327 O O . ARG A 1 180 ? 11.330 7.827 -8.328 1.00 97.81 180 ARG A O 1
ATOM 1334 N N . GLN A 1 181 ? 12.548 9.277 -9.566 1.00 96.12 181 GLN A N 1
ATOM 1335 C CA . GLN A 1 181 ? 13.820 9.149 -8.864 1.00 96.12 181 GLN A CA 1
ATOM 1336 C C . GLN A 1 181 ? 14.360 10.548 -8.540 1.00 96.12 181 GLN A C 1
ATOM 1338 O O . GLN A 1 181 ? 15.054 11.137 -9.368 1.00 96.12 181 GLN A O 1
ATOM 1343 N N . PRO A 1 182 ? 14.048 11.104 -7.361 1.00 94.56 182 PRO A N 1
ATOM 1344 C CA . PRO A 1 182 ? 14.641 12.362 -6.925 1.00 94.56 182 PRO A CA 1
ATOM 1345 C C . PRO A 1 182 ? 16.171 12.313 -7.020 1.00 94.56 182 PRO A C 1
ATOM 1347 O O . PRO A 1 182 ? 16.779 11.294 -6.683 1.00 94.56 182 PRO A O 1
ATOM 1350 N N . ASP A 1 183 ? 16.770 13.398 -7.513 1.00 93.62 183 ASP A N 1
ATOM 1351 C CA . ASP A 1 183 ? 18.224 13.560 -7.667 1.00 93.62 183 ASP A CA 1
ATOM 1352 C C . ASP A 1 183 ? 18.903 12.506 -8.573 1.00 93.62 183 ASP A C 1
ATOM 1354 O O . ASP A 1 183 ? 20.123 12.323 -8.538 1.00 93.62 183 ASP A O 1
ATOM 1358 N N . GLY A 1 184 ? 18.119 11.792 -9.387 1.00 90.25 184 GLY A N 1
ATOM 1359 C CA . GLY A 1 184 ? 18.616 10.881 -10.414 1.00 90.25 184 GLY A CA 1
ATOM 1360 C C . GLY A 1 184 ? 19.107 11.613 -11.672 1.00 90.25 184 GLY A C 1
ATOM 1361 O O . GLY A 1 184 ? 18.834 12.800 -11.853 1.00 90.25 184 GLY A O 1
ATOM 1362 N N . PRO A 1 185 ? 19.796 10.909 -12.591 1.00 89.94 185 PRO A N 1
ATOM 1363 C CA . PRO A 1 185 ? 20.164 11.476 -13.893 1.00 89.94 185 PRO A CA 1
ATOM 1364 C C . PRO A 1 185 ? 18.926 11.894 -14.701 1.00 89.94 185 PRO A C 1
ATOM 1366 O O . PRO A 1 185 ? 18.965 12.886 -15.424 1.00 89.94 185 PRO A O 1
ATOM 1369 N N . TYR A 1 186 ? 17.820 11.170 -14.512 1.00 92.81 186 TYR A N 1
ATOM 1370 C CA . TYR A 1 186 ? 16.475 11.603 -14.856 1.00 92.81 186 TYR A CA 1
ATOM 1371 C C . TYR A 1 186 ? 15.604 11.500 -13.607 1.00 92.81 186 TYR A C 1
ATOM 1373 O O . TYR A 1 186 ? 15.658 10.506 -12.882 1.00 92.81 186 TYR A O 1
ATOM 1381 N N . GLU A 1 187 ? 14.772 12.512 -13.369 1.00 95.44 187 GLU A N 1
ATOM 1382 C CA . GLU A 1 187 ? 13.833 12.482 -12.243 1.00 95.44 187 GLU A CA 1
ATOM 1383 C C . GLU A 1 187 ? 12.581 11.655 -12.535 1.00 95.44 187 GLU A C 1
ATOM 1385 O O . GLU A 1 187 ? 11.891 11.225 -11.609 1.00 95.44 187 GLU A O 1
ATOM 1390 N N . ILE A 1 188 ? 12.259 11.463 -13.815 1.00 97.25 188 ILE A N 1
ATOM 1391 C CA . ILE A 1 188 ? 11.045 10.800 -14.284 1.00 97.25 188 ILE A CA 1
ATOM 1392 C C . ILE A 1 188 ? 11.421 9.837 -15.397 1.00 97.25 188 ILE A C 1
ATOM 1394 O O . ILE A 1 188 ? 12.090 10.217 -16.358 1.00 97.25 188 ILE A O 1
ATOM 1398 N N . TYR A 1 189 ? 10.918 8.619 -15.272 1.00 97.44 189 TYR A N 1
ATOM 1399 C CA . TYR A 1 189 ? 11.009 7.585 -16.281 1.00 97.44 189 TYR A CA 1
ATOM 1400 C C . TYR A 1 189 ? 9.615 7.076 -16.617 1.00 97.44 189 TYR A C 1
ATOM 1402 O O . TYR A 1 189 ? 8.781 6.917 -15.716 1.00 97.44 189 TYR A O 1
ATOM 1410 N N . ASP A 1 190 ? 9.387 6.765 -17.886 1.00 98.06 190 ASP A N 1
ATOM 1411 C CA . ASP A 1 190 ? 8.223 5.986 -18.285 1.00 98.06 190 ASP A CA 1
ATOM 1412 C C . ASP A 1 190 ? 8.434 4.538 -17.843 1.00 98.06 190 ASP A C 1
ATOM 1414 O O . ASP A 1 190 ? 9.519 3.970 -17.974 1.00 98.06 190 ASP A O 1
ATOM 1418 N N . ALA A 1 191 ? 7.397 3.934 -17.273 1.00 97.94 191 ALA A N 1
ATOM 1419 C CA . ALA A 1 191 ? 7.462 2.589 -16.730 1.00 97.94 191 ALA A CA 1
ATOM 1420 C C . ALA A 1 191 ? 6.326 1.726 -17.265 1.00 97.94 191 ALA A C 1
ATOM 1422 O O . ALA A 1 191 ? 5.172 2.159 -17.351 1.00 97.94 191 ALA A O 1
ATOM 1423 N N . LYS A 1 192 ? 6.646 0.469 -17.575 1.00 98.19 192 LYS A N 1
ATOM 1424 C CA . LYS A 1 192 ? 5.687 -0.548 -18.002 1.00 98.19 192 LYS A CA 1
ATOM 1425 C C . LYS A 1 192 ? 5.947 -1.864 -17.280 1.00 98.19 192 LYS A C 1
ATOM 1427 O O . LYS A 1 192 ? 7.053 -2.388 -17.334 1.00 98.19 192 LYS A O 1
ATOM 1432 N N . LEU A 1 193 ? 4.914 -2.441 -16.671 1.00 98.25 193 LEU A N 1
ATOM 1433 C CA . LEU A 1 193 ? 4.949 -3.796 -16.121 1.00 98.25 193 LEU A CA 1
ATOM 1434 C C . LEU A 1 193 ? 4.041 -4.706 -16.944 1.00 98.25 193 LEU A C 1
ATOM 1436 O O . LEU A 1 193 ? 2.867 -4.403 -17.138 1.00 98.25 193 LEU A O 1
ATOM 1440 N N . SER A 1 194 ? 4.575 -5.831 -17.409 1.00 98.12 194 SER A N 1
ATOM 1441 C CA . SER A 1 194 ? 3.798 -6.909 -18.032 1.00 98.12 194 SER A CA 1
ATOM 1442 C C . SER A 1 194 ? 3.728 -8.068 -17.046 1.00 98.12 194 SER A C 1
ATOM 1444 O O . SER A 1 194 ? 4.704 -8.805 -16.900 1.00 98.12 194 SER A O 1
ATOM 1446 N N . LEU A 1 195 ? 2.613 -8.180 -16.323 1.00 98.25 195 LEU A N 1
ATOM 1447 C CA . LEU A 1 195 ? 2.470 -9.053 -15.158 1.00 98.25 195 LEU A CA 1
ATOM 1448 C C . LEU A 1 195 ? 1.677 -10.323 -15.475 1.00 98.25 195 LEU A C 1
ATOM 1450 O O . LEU A 1 195 ? 0.745 -10.325 -16.276 1.00 98.25 195 LEU A O 1
ATOM 1454 N N . THR A 1 196 ? 2.026 -11.407 -14.789 1.00 98.31 196 THR A N 1
ATOM 1455 C CA . THR A 1 196 ? 1.283 -12.667 -14.714 1.00 98.31 196 THR A CA 1
ATOM 1456 C C . THR A 1 196 ? 1.116 -13.053 -13.251 1.00 98.31 196 THR A C 1
ATOM 1458 O O . THR A 1 196 ? 2.111 -13.213 -12.533 1.00 98.31 196 THR A O 1
ATOM 1461 N N . GLN A 1 197 ? -0.129 -13.244 -12.821 1.00 98.00 197 GLN A N 1
ATOM 1462 C CA . GLN A 1 197 ? -0.468 -13.659 -11.463 1.00 98.00 197 GLN A CA 1
ATOM 1463 C C . GLN A 1 197 ? -0.782 -15.158 -11.386 1.00 98.00 197 GLN A C 1
ATOM 1465 O O . GLN A 1 197 ? -1.499 -15.721 -12.213 1.00 98.00 197 GLN A O 1
ATOM 1470 N N . ARG A 1 198 ? -0.249 -15.822 -10.355 1.00 97.75 198 ARG A N 1
ATOM 1471 C CA . ARG A 1 198 ? -0.569 -17.210 -9.991 1.00 97.75 198 ARG A CA 1
ATOM 1472 C C . ARG A 1 198 ? -0.775 -17.305 -8.481 1.00 97.75 198 ARG A C 1
ATOM 1474 O O . ARG A 1 198 ? 0.184 -17.430 -7.717 1.00 97.75 198 ARG A O 1
ATOM 1481 N N . GLY A 1 199 ? -2.033 -17.252 -8.047 1.00 95.88 199 GLY A N 1
ATOM 1482 C CA . GLY A 1 199 ? -2.367 -17.137 -6.626 1.00 95.88 199 GLY A CA 1
ATOM 1483 C C . GLY A 1 199 ? -1.859 -15.807 -6.067 1.00 95.88 199 GLY A C 1
ATOM 1484 O O . GLY A 1 199 ? -2.157 -14.758 -6.634 1.00 95.88 199 GLY A O 1
ATOM 1485 N N . SER A 1 200 ? -1.069 -15.848 -4.991 1.00 95.19 200 SER A N 1
ATOM 1486 C CA . SER A 1 200 ? -0.414 -14.657 -4.436 1.00 95.19 200 SER A CA 1
ATOM 1487 C C . SER A 1 200 ? 0.899 -14.296 -5.129 1.00 95.19 200 SER A C 1
ATOM 1489 O O . SER A 1 200 ? 1.432 -13.233 -4.853 1.00 95.19 200 SER A O 1
ATOM 1491 N N . ARG A 1 201 ? 1.451 -15.144 -6.006 1.00 96.50 201 ARG A N 1
ATOM 1492 C CA . ARG A 1 201 ? 2.728 -14.866 -6.683 1.00 96.50 201 ARG A CA 1
ATOM 1493 C C . ARG A 1 201 ? 2.508 -14.054 -7.951 1.00 96.50 201 ARG A C 1
ATOM 1495 O O . ARG A 1 201 ? 1.644 -14.399 -8.758 1.00 96.50 201 ARG A O 1
ATOM 1502 N N . ILE A 1 202 ? 3.345 -13.043 -8.148 1.00 97.69 202 ILE A N 1
ATOM 1503 C CA . ILE A 1 202 ? 3.396 -12.198 -9.340 1.00 97.69 202 ILE A CA 1
ATOM 1504 C C . ILE A 1 202 ? 4.755 -12.389 -10.014 1.00 97.69 202 ILE A C 1
ATOM 1506 O O . ILE A 1 202 ? 5.789 -12.472 -9.356 1.00 97.69 202 ILE A O 1
ATOM 1510 N N . SER A 1 203 ? 4.756 -12.473 -11.336 1.00 97.94 203 SER A N 1
ATOM 1511 C CA . SER A 1 203 ? 5.973 -12.523 -12.153 1.00 97.94 203 SER A CA 1
ATOM 1512 C C . SER A 1 203 ? 5.758 -11.735 -13.436 1.00 97.94 203 SER A C 1
ATOM 1514 O O . SER A 1 203 ? 4.609 -11.518 -13.822 1.00 97.94 203 SER A O 1
ATOM 1516 N N . GLY A 1 204 ? 6.821 -11.306 -14.106 1.00 98.00 204 GLY A N 1
ATOM 1517 C CA . GLY A 1 204 ? 6.654 -10.539 -15.332 1.00 98.00 204 GLY A CA 1
ATOM 1518 C C . GLY A 1 204 ? 7.925 -9.923 -15.887 1.00 98.00 204 GLY A C 1
ATOM 1519 O O . GLY A 1 204 ? 9.041 -10.356 -15.595 1.00 98.00 204 GLY A O 1
ATOM 1520 N N . VAL A 1 205 ? 7.723 -8.880 -16.685 1.00 98.50 205 VAL A N 1
ATOM 1521 C CA . VAL A 1 205 ? 8.787 -8.014 -17.196 1.00 98.50 205 VAL A CA 1
ATOM 1522 C C . VAL A 1 205 ? 8.487 -6.579 -16.797 1.00 98.50 205 VAL A C 1
ATOM 1524 O O . VAL A 1 205 ? 7.375 -6.090 -17.004 1.00 98.50 205 VAL A O 1
ATOM 1527 N N . SER A 1 206 ? 9.491 -5.923 -16.235 1.00 98.38 206 SER A N 1
ATOM 1528 C CA . SER A 1 206 ? 9.504 -4.504 -15.926 1.00 98.38 206 SER A CA 1
ATOM 1529 C C . SER A 1 206 ? 10.357 -3.790 -16.960 1.00 98.38 206 SER A C 1
ATOM 1531 O O . SER A 1 206 ? 11.511 -4.160 -17.167 1.00 98.38 206 SER A O 1
ATOM 1533 N N . ARG A 1 207 ? 9.792 -2.790 -17.628 1.00 98.00 207 ARG A N 1
ATOM 1534 C CA . ARG A 1 207 ? 10.492 -1.927 -18.573 1.00 98.00 207 ARG A CA 1
ATOM 1535 C C . ARG A 1 207 ? 10.499 -0.500 -18.044 1.00 98.00 207 ARG A C 1
ATOM 1537 O O . ARG A 1 207 ? 9.469 -0.018 -17.570 1.00 98.00 207 ARG A O 1
ATOM 1544 N N . ILE A 1 208 ? 11.655 0.141 -18.127 1.00 97.81 208 ILE A N 1
ATOM 1545 C CA . ILE A 1 208 ? 11.838 1.565 -17.859 1.00 97.81 208 ILE A CA 1
ATOM 1546 C C . ILE A 1 208 ? 12.409 2.210 -19.110 1.00 97.81 208 ILE A C 1
ATOM 1548 O O . ILE A 1 208 ? 13.336 1.656 -19.703 1.00 97.81 208 ILE A O 1
ATOM 1552 N N . ASP A 1 209 ? 11.913 3.388 -19.446 1.00 98.00 209 ASP A N 1
ATOM 1553 C CA . ASP A 1 209 ? 12.418 4.235 -20.514 1.00 98.00 209 ASP A CA 1
ATOM 1554 C C . ASP A 1 209 ? 12.707 5.634 -19.940 1.00 98.00 209 ASP A C 1
ATOM 1556 O O . ASP A 1 209 ? 11.938 6.165 -19.132 1.00 98.00 209 ASP A O 1
ATOM 1560 N N . SER A 1 210 ? 13.828 6.244 -20.323 1.00 96.69 210 SER A N 1
ATOM 1561 C CA . SER A 1 210 ? 14.059 7.668 -20.075 1.00 96.69 210 SER A CA 1
ATOM 1562 C C . SER A 1 210 ? 13.025 8.501 -20.832 1.00 96.69 210 SER A C 1
ATOM 1564 O O . SER A 1 210 ? 12.500 8.085 -21.863 1.00 96.69 210 SER A O 1
ATOM 1566 N N . ILE A 1 211 ? 12.735 9.705 -20.335 1.00 94.25 211 ILE A N 1
ATOM 1567 C CA . ILE A 1 211 ? 11.709 10.583 -20.925 1.00 94.25 211 ILE A CA 1
ATOM 1568 C C . ILE A 1 211 ? 12.018 11.006 -22.376 1.00 94.25 211 ILE A C 1
ATOM 1570 O O . ILE A 1 211 ? 11.116 11.368 -23.127 1.00 94.25 211 ILE A O 1
ATOM 1574 N N . ASP A 1 212 ? 13.292 10.970 -22.773 1.00 94.94 212 ASP A N 1
ATOM 1575 C CA . ASP A 1 212 ? 13.761 11.225 -24.141 1.00 94.94 212 ASP A CA 1
ATOM 1576 C C . ASP A 1 212 ? 13.718 9.971 -25.041 1.00 94.94 212 ASP A C 1
ATOM 1578 O O . ASP A 1 212 ? 13.899 10.077 -26.254 1.00 94.94 212 ASP A O 1
ATOM 1582 N N . GLY A 1 213 ? 13.451 8.789 -24.473 1.00 95.62 213 GLY A N 1
ATOM 1583 C CA . GLY A 1 213 ? 13.427 7.502 -25.167 1.00 95.62 213 GLY A CA 1
ATOM 1584 C C . GLY A 1 213 ? 14.800 6.990 -25.619 1.00 95.62 213 GLY A C 1
ATOM 1585 O O . GLY A 1 213 ? 14.869 5.978 -26.322 1.00 95.62 213 GLY A O 1
ATOM 1586 N N . GLU A 1 214 ? 15.898 7.656 -25.251 1.00 95.75 214 GLU A N 1
ATOM 1587 C CA . GLU A 1 214 ? 17.251 7.270 -25.675 1.00 95.75 214 GLU A CA 1
ATOM 1588 C C . GLU A 1 214 ? 17.817 6.098 -24.865 1.00 95.75 214 GLU A C 1
ATOM 1590 O O . GLU A 1 214 ? 18.678 5.347 -25.353 1.00 95.75 214 GLU A O 1
ATOM 1595 N N . HIS A 1 215 ? 17.333 5.927 -23.634 1.00 96.31 215 HIS A N 1
ATOM 1596 C CA . HIS A 1 215 ? 17.779 4.901 -22.706 1.00 96.31 215 HIS A CA 1
ATOM 1597 C C . HIS A 1 215 ? 16.608 4.060 -22.221 1.00 96.31 215 HIS A C 1
ATOM 1599 O O . HIS A 1 215 ? 15.574 4.579 -21.811 1.00 96.31 215 HIS A O 1
ATOM 1605 N N . TRP A 1 216 ? 16.784 2.742 -22.220 1.00 97.69 216 TRP A N 1
ATOM 1606 C CA . TRP A 1 216 ? 15.788 1.834 -21.669 1.00 97.69 216 TRP A CA 1
ATOM 1607 C C . TRP A 1 216 ? 16.410 0.579 -21.066 1.00 97.69 216 TRP A C 1
ATOM 1609 O O . TRP A 1 216 ? 17.518 0.168 -21.425 1.00 97.69 216 TRP A O 1
ATOM 1619 N N . GLY A 1 217 ? 15.679 -0.039 -20.145 1.00 97.44 217 GLY A N 1
ATOM 1620 C CA . GLY A 1 217 ? 16.054 -1.288 -19.490 1.00 97.44 217 GLY A CA 1
ATOM 1621 C C . GLY A 1 217 ? 14.845 -2.195 -19.317 1.00 97.44 217 GLY A C 1
ATOM 1622 O O . GLY A 1 217 ? 13.782 -1.747 -18.891 1.00 97.44 217 GLY A O 1
ATOM 1623 N N . GLU A 1 218 ? 15.009 -3.474 -19.639 1.00 98.44 218 GLU A N 1
ATOM 1624 C CA . GLU A 1 218 ? 14.036 -4.535 -19.392 1.00 98.44 218 GLU A CA 1
ATOM 1625 C C . GLU A 1 218 ? 14.587 -5.517 -18.368 1.00 98.44 218 GLU A C 1
ATOM 1627 O O . GLU A 1 218 ? 15.671 -6.080 -18.531 1.00 98.44 218 GLU A O 1
ATOM 1632 N N . MET A 1 219 ? 13.819 -5.755 -17.315 1.00 97.69 219 MET A N 1
ATOM 1633 C CA . MET A 1 219 ? 14.193 -6.596 -16.188 1.00 97.69 219 MET A CA 1
ATOM 1634 C C . MET A 1 219 ? 13.107 -7.631 -15.922 1.00 97.69 219 MET A C 1
ATOM 1636 O O . MET A 1 219 ? 11.913 -7.376 -16.073 1.00 97.69 219 MET A O 1
ATOM 1640 N N . HIS A 1 220 ? 13.524 -8.820 -15.507 1.00 97.44 220 HIS A N 1
ATOM 1641 C CA . HIS A 1 220 ? 12.617 -9.816 -14.964 1.00 97.44 220 HIS A CA 1
ATOM 1642 C C . HIS A 1 220 ? 12.066 -9.314 -13.633 1.00 97.44 220 HIS A C 1
ATOM 1644 O O . HIS A 1 220 ? 12.841 -8.923 -12.763 1.00 97.44 220 HIS A O 1
ATOM 1650 N N . PHE A 1 221 ? 10.751 -9.365 -13.481 1.00 96.69 221 PHE A N 1
ATOM 1651 C CA . PHE A 1 221 ? 10.023 -8.893 -12.313 1.00 96.69 221 PHE A CA 1
ATOM 1652 C C . PHE A 1 221 ? 9.499 -10.083 -11.513 1.00 96.69 221 PHE A C 1
ATOM 1654 O O . PHE A 1 221 ? 8.889 -10.994 -12.080 1.00 96.69 221 PHE A O 1
ATOM 1661 N N . GLU A 1 222 ? 9.679 -10.056 -10.199 1.00 97.06 222 GLU A N 1
ATOM 1662 C CA . GLU A 1 222 ? 9.117 -11.034 -9.270 1.00 97.06 222 GLU A CA 1
ATOM 1663 C C . GLU A 1 222 ? 8.442 -10.318 -8.102 1.00 97.06 222 GLU A C 1
ATOM 1665 O O . GLU A 1 222 ? 8.908 -9.281 -7.636 1.00 97.06 222 GLU A O 1
ATOM 1670 N N . GLY A 1 223 ? 7.344 -10.874 -7.598 1.00 95.56 223 GLY A N 1
ATOM 1671 C CA . GLY A 1 223 ? 6.645 -10.305 -6.457 1.00 95.56 223 GLY A CA 1
ATOM 1672 C C . GLY A 1 223 ? 5.612 -11.232 -5.835 1.00 95.56 223 GLY A C 1
ATOM 1673 O O . GLY A 1 223 ? 5.390 -12.363 -6.283 1.00 95.56 223 GLY A O 1
ATOM 1674 N N . HIS A 1 224 ? 4.969 -10.748 -4.781 1.00 95.69 224 HIS A N 1
ATOM 1675 C CA . HIS A 1 224 ? 3.839 -11.412 -4.149 1.00 95.69 224 HIS A CA 1
ATOM 1676 C C . HIS A 1 224 ? 2.843 -10.410 -3.556 1.00 95.69 224 HIS A C 1
ATOM 1678 O O . HIS A 1 224 ? 3.192 -9.269 -3.264 1.00 95.69 224 HIS A O 1
ATOM 1684 N N . LEU A 1 225 ? 1.599 -10.852 -3.388 1.00 95.62 225 LEU A N 1
ATOM 1685 C CA . LEU A 1 225 ? 0.510 -10.085 -2.792 1.00 95.62 225 LEU A CA 1
ATOM 1686 C C . LEU A 1 225 ? 0.302 -10.451 -1.321 1.00 95.62 225 LEU A C 1
ATOM 1688 O O . LEU A 1 225 ? 0.197 -11.634 -0.983 1.00 95.62 225 LEU A O 1
ATOM 1692 N N . GLU A 1 226 ? 0.134 -9.427 -0.491 1.00 93.88 226 GLU A N 1
ATOM 1693 C CA . GLU A 1 226 ? -0.415 -9.510 0.864 1.00 93.88 226 GLU A CA 1
ATOM 1694 C C . GLU A 1 226 ? -1.568 -8.502 0.976 1.00 93.88 226 GLU A C 1
ATOM 1696 O O . GLU A 1 226 ? -1.367 -7.289 0.917 1.00 93.88 226 GLU A O 1
ATOM 1701 N N . GLY A 1 227 ? -2.805 -9.001 1.058 1.00 95.25 227 GLY A N 1
ATOM 1702 C CA . GLY A 1 227 ? -3.991 -8.149 0.939 1.00 95.25 227 GLY A CA 1
ATOM 1703 C C . GLY A 1 227 ? -4.037 -7.429 -0.413 1.00 95.25 227 GLY A C 1
ATOM 1704 O O . GLY A 1 227 ? -4.063 -8.079 -1.461 1.00 95.25 227 GLY A O 1
ATOM 1705 N N . ASN A 1 228 ? -4.031 -6.094 -0.385 1.00 97.62 228 ASN A N 1
ATOM 1706 C CA . ASN A 1 228 ? -3.955 -5.223 -1.558 1.00 97.62 228 ASN A CA 1
ATOM 1707 C C . ASN A 1 228 ? -2.565 -4.611 -1.788 1.00 97.62 228 ASN A C 1
ATOM 1709 O O . ASN A 1 228 ? -2.444 -3.665 -2.563 1.00 97.62 228 ASN A O 1
ATOM 1713 N N . VAL A 1 229 ? -1.521 -5.130 -1.142 1.00 97.12 229 VAL A N 1
ATOM 1714 C CA . VAL A 1 229 ? -0.146 -4.649 -1.308 1.00 97.12 229 VAL A CA 1
ATOM 1715 C C . VAL A 1 229 ? 0.657 -5.654 -2.129 1.00 97.12 229 VAL A C 1
ATOM 1717 O O . VAL A 1 229 ? 0.748 -6.832 -1.784 1.00 97.12 229 VAL A O 1
ATOM 1720 N N . LEU A 1 230 ? 1.247 -5.186 -3.228 1.00 96.75 230 LEU A N 1
ATOM 1721 C CA . LEU A 1 230 ? 2.203 -5.923 -4.049 1.00 96.75 230 LEU A CA 1
ATOM 1722 C C . LEU A 1 230 ? 3.621 -5.628 -3.570 1.00 96.75 230 LEU A C 1
ATOM 1724 O O . LEU A 1 230 ? 4.107 -4.524 -3.785 1.00 96.75 230 LEU A O 1
ATOM 1728 N N . TYR A 1 231 ? 4.304 -6.615 -3.003 1.00 95.00 231 TYR A N 1
ATOM 1729 C CA . TYR A 1 231 ? 5.740 -6.559 -2.725 1.00 95.00 231 TYR A CA 1
ATOM 1730 C C . TYR A 1 231 ? 6.511 -7.121 -3.915 1.00 95.00 231 TYR A C 1
ATOM 1732 O O . TYR A 1 231 ? 6.176 -8.206 -4.397 1.00 95.00 231 TYR A O 1
ATOM 1740 N N . TYR A 1 232 ? 7.534 -6.419 -4.401 1.00 95.62 232 TYR A N 1
ATOM 1741 C CA . TYR A 1 232 ? 8.224 -6.802 -5.635 1.00 95.62 232 TYR A CA 1
ATOM 1742 C C . TYR A 1 232 ? 9.720 -6.485 -5.649 1.00 95.62 232 TYR A C 1
ATOM 1744 O O . TYR A 1 232 ? 10.193 -5.621 -4.906 1.00 95.62 232 TYR A O 1
ATOM 1752 N N . SER A 1 233 ? 10.447 -7.145 -6.555 1.00 95.88 233 SER A N 1
ATOM 1753 C CA . SER A 1 233 ? 11.771 -6.726 -7.011 1.00 95.88 233 SER A CA 1
ATOM 1754 C C . SER A 1 233 ? 12.025 -7.060 -8.487 1.00 95.88 233 SER A C 1
ATOM 1756 O O . SER A 1 233 ? 11.480 -8.012 -9.052 1.00 95.88 233 SER A O 1
ATOM 1758 N N . ASP A 1 234 ? 12.901 -6.274 -9.103 1.00 96.06 234 ASP A N 1
ATOM 1759 C CA . ASP A 1 234 ? 13.583 -6.603 -10.345 1.00 96.06 234 ASP A CA 1
ATOM 1760 C C . ASP A 1 234 ? 14.677 -7.641 -10.017 1.00 96.06 234 ASP A C 1
ATOM 1762 O O . ASP A 1 234 ? 15.577 -7.391 -9.213 1.00 96.06 234 ASP A O 1
ATOM 1766 N N . ALA A 1 235 ? 14.596 -8.828 -10.615 1.00 92.31 235 ALA A N 1
ATOM 1767 C CA . ALA A 1 235 ? 15.435 -9.977 -10.268 1.00 92.31 235 ALA A CA 1
ATOM 1768 C C . ALA A 1 235 ? 16.682 -10.116 -11.158 1.00 92.31 235 ALA A C 1
ATOM 1770 O O . ALA A 1 235 ? 17.742 -10.533 -10.687 1.00 92.31 235 ALA A O 1
ATOM 1771 N N . ARG A 1 236 ? 16.561 -9.816 -12.460 1.00 93.75 236 ARG A N 1
ATOM 1772 C CA . ARG A 1 236 ? 17.666 -9.897 -13.437 1.00 93.75 236 ARG A CA 1
ATOM 1773 C C . ARG A 1 236 ? 17.416 -9.016 -14.658 1.00 93.75 236 ARG A C 1
ATOM 1775 O O . ARG A 1 236 ? 16.275 -8.890 -15.092 1.00 93.75 236 ARG A O 1
ATOM 1782 N N . LEU A 1 237 ? 18.477 -8.472 -15.242 1.00 96.06 237 LEU A N 1
ATOM 1783 C CA . LEU A 1 237 ? 18.406 -7.749 -16.507 1.00 96.06 237 LEU A CA 1
ATOM 1784 C C . LEU A 1 237 ? 18.148 -8.728 -17.666 1.00 96.06 237 LEU A C 1
ATOM 1786 O O . LEU A 1 237 ? 18.775 -9.787 -17.753 1.00 96.06 237 LEU A O 1
ATOM 1790 N N . ILE A 1 238 ? 17.201 -8.384 -18.535 1.00 97.56 238 ILE A N 1
ATOM 1791 C CA . ILE A 1 238 ? 16.857 -9.125 -19.755 1.00 97.56 238 ILE A CA 1
ATOM 1792 C C . ILE A 1 238 ? 17.534 -8.466 -20.955 1.00 97.56 238 ILE A C 1
ATOM 1794 O O . ILE A 1 238 ? 18.223 -9.146 -21.715 1.00 97.56 238 ILE A O 1
ATOM 1798 N N . ALA A 1 239 ? 17.340 -7.158 -21.110 1.00 97.56 239 ALA A N 1
ATOM 1799 C CA . ALA A 1 239 ? 17.893 -6.360 -22.194 1.00 97.56 239 ALA A CA 1
ATOM 1800 C C . ALA A 1 239 ? 18.032 -4.897 -21.755 1.00 97.56 239 ALA A C 1
ATOM 1802 O O . ALA A 1 239 ? 17.313 -4.445 -20.868 1.00 97.56 239 ALA A O 1
ATOM 1803 N N . GLU A 1 240 ? 18.944 -4.154 -22.373 1.00 97.31 240 GLU A N 1
ATOM 1804 C CA . GLU A 1 240 ? 19.125 -2.727 -22.106 1.00 97.31 240 GLU A CA 1
ATOM 1805 C C . GLU A 1 240 ? 19.657 -1.989 -23.332 1.00 97.31 240 GLU A C 1
ATOM 1807 O O . GLU A 1 240 ? 20.343 -2.560 -24.183 1.00 97.31 240 GLU A O 1
ATOM 1812 N N . GLN A 1 241 ? 19.385 -0.693 -23.362 1.00 97.00 241 GLN A N 1
ATOM 1813 C CA . GLN A 1 241 ? 20.078 0.298 -24.163 1.00 97.00 241 GLN A CA 1
ATOM 1814 C C . GLN A 1 241 ? 20.437 1.447 -23.228 1.00 97.00 241 GLN A C 1
ATOM 1816 O O . GLN A 1 241 ? 19.577 2.225 -22.826 1.00 97.00 241 GLN A O 1
ATOM 1821 N N . ILE A 1 242 ? 21.707 1.544 -22.858 1.00 94.75 242 ILE A N 1
ATOM 1822 C CA . ILE A 1 242 ? 22.203 2.595 -21.973 1.00 94.75 242 ILE A CA 1
ATOM 1823 C C . ILE A 1 242 ? 23.646 2.938 -22.353 1.00 94.75 242 ILE A C 1
ATOM 1825 O O . ILE A 1 242 ? 24.331 2.152 -23.015 1.00 94.75 242 ILE A O 1
ATOM 1829 N N . HIS A 1 243 ? 24.114 4.130 -21.985 1.00 91.19 243 HIS A N 1
ATOM 1830 C CA . HIS A 1 243 ? 25.507 4.513 -22.197 1.00 91.19 243 HIS A CA 1
ATOM 1831 C C . HIS A 1 243 ? 26.460 3.528 -21.478 1.00 91.19 243 HIS A C 1
ATOM 1833 O O . HIS A 1 243 ? 26.191 3.188 -20.329 1.00 91.19 243 HIS A O 1
ATOM 1839 N N . PRO A 1 244 ? 27.615 3.129 -22.058 1.00 90.25 244 PRO A N 1
ATOM 1840 C CA . PRO A 1 244 ? 28.519 2.118 -21.476 1.00 90.25 244 PRO A CA 1
ATOM 1841 C C . PRO A 1 244 ? 29.100 2.414 -20.081 1.00 90.25 244 PRO A C 1
ATOM 1843 O O . PRO A 1 244 ? 29.783 1.569 -19.511 1.00 90.25 244 PRO A O 1
ATOM 1846 N N . LEU A 1 245 ? 28.899 3.629 -19.566 1.00 87.19 245 LEU A N 1
ATOM 1847 C CA . LEU A 1 245 ? 29.353 4.072 -18.240 1.00 87.19 245 LEU A CA 1
ATOM 1848 C C . LEU A 1 245 ? 28.215 4.145 -17.211 1.00 87.19 245 LEU A C 1
ATOM 1850 O O . LEU A 1 245 ? 28.446 4.580 -16.087 1.00 87.19 245 LEU A O 1
ATOM 1854 N N . LEU A 1 246 ? 26.998 3.779 -17.606 1.00 88.56 246 LEU A N 1
ATOM 1855 C CA . LEU A 1 246 ? 25.811 3.771 -16.763 1.00 88.56 246 LEU A CA 1
ATOM 1856 C C . LEU A 1 246 ? 25.323 2.328 -16.586 1.00 88.56 246 LEU A C 1
ATOM 1858 O O . LEU A 1 246 ? 25.595 1.465 -17.419 1.00 88.56 246 LEU A O 1
ATOM 1862 N N . GLU A 1 247 ? 24.592 2.077 -15.505 1.00 91.00 247 GLU A N 1
ATOM 1863 C CA . GLU A 1 247 ? 23.988 0.778 -15.204 1.00 91.00 247 GLU A CA 1
ATOM 1864 C C . GLU A 1 247 ? 22.556 0.987 -14.701 1.00 91.00 247 GLU A C 1
ATOM 1866 O O . GLU A 1 247 ? 22.283 1.936 -13.960 1.00 91.00 247 GLU A O 1
ATOM 1871 N N . TRP A 1 248 ? 21.639 0.100 -15.094 1.00 93.38 248 TRP A N 1
ATOM 1872 C CA . TRP A 1 248 ? 20.288 0.083 -14.541 1.00 93.38 248 TRP A CA 1
ATOM 1873 C C . TRP A 1 248 ? 20.275 -0.467 -13.118 1.00 93.38 248 TRP A C 1
ATOM 1875 O O . TRP A 1 248 ? 20.852 -1.510 -12.814 1.00 93.38 248 TRP A O 1
ATOM 1885 N N . CYS A 1 249 ? 19.537 0.206 -12.245 1.00 92.31 249 CYS A N 1
ATOM 1886 C CA . CYS A 1 249 ? 19.338 -0.254 -10.882 1.00 92.31 249 CYS A CA 1
ATOM 1887 C C . CYS A 1 249 ? 18.247 -1.323 -10.796 1.00 92.31 249 CYS A C 1
ATOM 1889 O O . CYS A 1 249 ? 17.129 -1.124 -11.264 1.00 92.31 249 CYS A O 1
ATOM 1891 N N . TYR A 1 250 ? 18.552 -2.417 -10.098 1.00 94.06 250 TYR A N 1
ATOM 1892 C CA . TYR A 1 250 ? 17.558 -3.395 -9.662 1.00 94.06 250 TYR A CA 1
ATOM 1893 C C . TYR A 1 250 ? 16.702 -2.799 -8.554 1.00 94.06 250 TYR A C 1
ATOM 1895 O O . TYR A 1 250 ? 17.190 -2.569 -7.442 1.00 94.06 250 TYR A O 1
ATOM 1903 N N . ARG A 1 251 ? 15.435 -2.529 -8.863 1.00 95.00 251 ARG A N 1
ATOM 1904 C CA . ARG A 1 251 ? 14.512 -1.911 -7.915 1.00 95.00 251 ARG A CA 1
ATOM 1905 C C . ARG A 1 251 ? 13.761 -2.965 -7.131 1.00 95.00 251 ARG A C 1
ATOM 1907 O O . ARG A 1 251 ? 13.545 -4.074 -7.600 1.00 95.00 251 ARG A O 1
ATOM 1914 N N . GLY A 1 252 ? 13.290 -2.585 -5.964 1.00 94.75 252 GLY A N 1
ATOM 1915 C CA . GLY A 1 252 ? 12.282 -3.332 -5.234 1.00 94.75 252 GLY A CA 1
ATOM 1916 C C . GLY A 1 252 ? 11.586 -2.440 -4.230 1.00 94.75 252 GLY A C 1
ATOM 1917 O O . GLY A 1 252 ? 12.022 -1.321 -3.945 1.00 94.75 252 GLY A O 1
ATOM 1918 N N . GLY A 1 253 ? 10.454 -2.906 -3.738 1.00 93.50 253 GLY A N 1
ATOM 1919 C CA . GLY A 1 253 ? 9.598 -2.116 -2.873 1.00 93.50 253 GLY A CA 1
ATOM 1920 C C . GLY A 1 253 ? 8.213 -2.716 -2.781 1.00 93.50 253 GLY A C 1
ATOM 1921 O O . GLY A 1 253 ? 8.035 -3.932 -2.893 1.00 93.50 253 GLY A O 1
ATOM 1922 N N . PHE A 1 254 ? 7.231 -1.849 -2.578 1.00 95.25 254 PHE A N 1
ATOM 1923 C CA . PHE A 1 254 ? 5.837 -2.247 -2.561 1.00 95.25 254 PHE A CA 1
ATOM 1924 C C . PHE A 1 254 ? 4.977 -1.259 -3.340 1.00 95.25 254 PHE A C 1
ATOM 1926 O O . PHE A 1 254 ? 5.346 -0.100 -3.518 1.00 95.25 254 PHE A O 1
ATOM 1933 N N . ALA A 1 255 ? 3.824 -1.722 -3.804 1.00 97.00 255 ALA A N 1
ATOM 1934 C CA . ALA A 1 255 ? 2.808 -0.890 -4.419 1.00 97.00 255 ALA A CA 1
ATOM 1935 C C . ALA A 1 255 ? 1.428 -1.270 -3.879 1.00 97.00 255 ALA A C 1
ATOM 1937 O O . ALA A 1 255 ? 1.060 -2.443 -3.847 1.00 97.00 255 ALA A O 1
ATOM 1938 N N . ILE A 1 256 ? 0.666 -0.272 -3.450 1.00 97.50 256 ILE A N 1
ATOM 1939 C CA . ILE A 1 256 ? -0.719 -0.415 -3.016 1.00 97.50 256 ILE A CA 1
ATOM 1940 C C . ILE A 1 256 ? -1.586 -0.468 -4.267 1.00 97.50 256 ILE A C 1
ATOM 1942 O O . ILE A 1 256 ? -1.529 0.436 -5.100 1.00 97.50 256 ILE A O 1
ATOM 1946 N N . VAL A 1 257 ? -2.365 -1.535 -4.398 1.00 98.00 257 VAL A N 1
ATOM 1947 C CA . VAL A 1 257 ? -3.276 -1.769 -5.516 1.00 98.00 257 VAL A CA 1
ATOM 1948 C C . VAL A 1 257 ? -4.637 -1.172 -5.177 1.00 98.00 257 VAL A C 1
ATOM 1950 O O . VAL A 1 257 ? -5.289 -1.593 -4.215 1.00 98.00 257 VAL A O 1
ATOM 1953 N N . ASP A 1 258 ? -5.093 -0.236 -6.005 1.00 96.81 258 ASP A N 1
ATOM 1954 C CA . ASP A 1 258 ? -6.461 0.269 -5.986 1.00 96.81 258 ASP A CA 1
ATOM 1955 C C . ASP A 1 258 ? -7.257 -0.381 -7.131 1.00 96.81 258 ASP A C 1
ATOM 1957 O O . ASP A 1 258 ? -7.136 0.021 -8.295 1.00 96.81 258 ASP A O 1
ATOM 1961 N N . PRO A 1 259 ? -8.095 -1.394 -6.841 1.00 95.88 259 PRO A N 1
ATOM 1962 C CA . PRO A 1 259 ? -8.857 -2.088 -7.875 1.00 95.88 259 PRO A CA 1
ATOM 1963 C C . PRO A 1 259 ? -9.984 -1.233 -8.476 1.00 95.88 259 PRO A C 1
ATOM 1965 O O . PRO A 1 259 ? -10.486 -1.572 -9.548 1.00 95.88 259 PRO A O 1
ATOM 1968 N N . ARG A 1 260 ? -10.406 -0.140 -7.820 1.00 93.88 260 ARG A N 1
ATOM 1969 C CA . ARG A 1 260 ? -11.475 0.742 -8.326 1.00 93.88 260 ARG A CA 1
ATOM 1970 C C . ARG A 1 260 ? -10.944 1.639 -9.429 1.00 93.88 260 ARG A C 1
ATOM 1972 O O . ARG A 1 260 ? -11.595 1.807 -10.457 1.00 93.88 260 ARG A O 1
ATOM 1979 N N . HIS A 1 261 ? -9.768 2.207 -9.190 1.00 95.19 261 HIS A N 1
ATOM 1980 C CA . HIS A 1 261 ? -9.099 3.107 -10.122 1.00 95.19 261 HIS A CA 1
ATOM 1981 C C . HIS A 1 261 ? -8.148 2.372 -11.071 1.00 95.19 261 HIS A C 1
ATOM 1983 O O . HIS A 1 261 ? -7.658 2.973 -12.022 1.00 95.19 261 HIS A O 1
ATOM 1989 N N . GLN A 1 262 ? -7.930 1.072 -10.843 1.00 96.81 262 GLN A N 1
ATOM 1990 C CA . GLN A 1 262 ? -6.959 0.251 -11.563 1.00 96.81 262 GLN A CA 1
ATOM 1991 C C . GLN A 1 262 ? -5.575 0.902 -11.555 1.00 96.81 262 GLN A C 1
ATOM 1993 O O . GLN A 1 262 ? -4.906 0.998 -12.586 1.00 96.81 262 GLN A O 1
ATOM 1998 N N . THR A 1 263 ? -5.154 1.364 -10.380 1.00 97.56 263 THR A N 1
ATOM 1999 C CA . THR A 1 263 ? -3.856 2.000 -10.160 1.00 97.56 263 THR A CA 1
ATOM 2000 C C . THR A 1 263 ? -3.022 1.217 -9.155 1.00 97.56 263 THR A C 1
ATOM 2002 O O . THR A 1 263 ? -3.536 0.436 -8.352 1.00 97.56 263 THR A O 1
ATOM 2005 N N . MET A 1 264 ? -1.709 1.406 -9.231 1.00 97.75 264 MET A N 1
ATOM 2006 C CA . MET A 1 264 ? -0.748 0.932 -8.246 1.00 97.75 264 MET A CA 1
ATOM 2007 C C . MET A 1 264 ? 0.195 2.074 -7.893 1.00 97.75 264 MET A C 1
ATOM 2009 O O . MET A 1 264 ? 0.780 2.683 -8.790 1.00 97.75 264 MET A O 1
ATOM 2013 N N . LEU A 1 265 ? 0.353 2.351 -6.602 1.00 97.12 265 LEU A N 1
ATOM 2014 C CA . LEU A 1 265 ? 1.214 3.422 -6.106 1.00 97.12 265 LEU A CA 1
ATOM 2015 C C . LEU A 1 265 ? 2.090 2.908 -4.972 1.00 97.12 265 LEU A C 1
ATOM 2017 O O . LEU A 1 265 ? 1.594 2.280 -4.039 1.00 97.12 265 LEU A O 1
ATOM 2021 N N . GLY A 1 266 ? 3.379 3.220 -4.996 1.00 95.44 266 GLY A N 1
ATOM 2022 C CA . GLY A 1 266 ? 4.207 3.001 -3.818 1.00 95.44 266 GLY A CA 1
ATOM 2023 C C . GLY A 1 266 ? 5.673 3.359 -3.999 1.00 95.44 266 GLY A C 1
ATOM 2024 O O . GLY A 1 266 ? 6.099 3.740 -5.094 1.00 95.44 266 GLY A O 1
ATOM 2025 N N . PRO A 1 267 ? 6.449 3.296 -2.910 1.00 95.12 267 PRO A N 1
ATOM 2026 C CA . PRO A 1 267 ? 7.866 3.576 -2.939 1.00 95.12 267 PRO A CA 1
ATOM 2027 C C . PRO A 1 267 ? 8.655 2.402 -3.525 1.00 95.12 267 PRO A C 1
ATOM 2029 O O . PRO A 1 267 ? 8.269 1.232 -3.441 1.00 95.12 267 PRO A O 1
ATOM 2032 N N . TRP A 1 268 ? 9.822 2.722 -4.062 1.00 95.44 268 TRP A N 1
ATOM 2033 C CA . TRP A 1 268 ? 10.828 1.751 -4.464 1.00 95.44 268 TRP A CA 1
ATOM 2034 C C . TRP A 1 268 ? 12.207 2.210 -4.002 1.00 95.44 268 TRP A C 1
ATOM 2036 O O . TRP A 1 268 ? 12.452 3.395 -3.762 1.00 95.44 268 TRP A O 1
ATOM 2046 N N . ARG A 1 269 ? 13.126 1.260 -3.867 1.00 92.88 269 ARG A N 1
ATOM 2047 C CA . ARG A 1 269 ? 14.536 1.513 -3.561 1.00 92.88 269 ARG A CA 1
ATOM 2048 C C . ARG A 1 269 ? 15.409 0.603 -4.411 1.00 92.88 269 ARG A C 1
ATOM 2050 O O . ARG A 1 269 ? 14.912 -0.296 -5.084 1.00 92.88 269 ARG A O 1
ATOM 2057 N N . ALA A 1 270 ? 16.708 0.845 -4.373 1.00 92.38 270 ALA A N 1
ATOM 2058 C CA . ALA A 1 270 ? 17.737 0.013 -4.980 1.00 92.38 270 ALA A CA 1
ATOM 2059 C C . ALA A 1 270 ? 19.065 0.264 -4.245 1.00 92.38 270 ALA A C 1
ATOM 2061 O O . ALA A 1 270 ? 19.221 1.298 -3.600 1.00 92.38 270 ALA A O 1
ATOM 2062 N N . GLY A 1 271 ? 20.022 -0.665 -4.323 1.00 84.81 271 GLY A N 1
ATOM 2063 C CA . GLY A 1 271 ? 21.256 -0.592 -3.522 1.00 84.81 271 GLY A CA 1
ATOM 2064 C C . GLY A 1 271 ? 22.165 0.610 -3.825 1.00 84.81 271 GLY A C 1
ATOM 2065 O O . GLY A 1 271 ? 22.805 1.129 -2.917 1.00 84.81 271 GLY A O 1
ATOM 2066 N N . PHE A 1 272 ? 22.203 1.068 -5.081 1.00 85.75 272 PHE A N 1
ATOM 2067 C CA . PHE A 1 272 ? 23.098 2.144 -5.546 1.00 85.75 272 PHE A CA 1
ATOM 2068 C C . PHE A 1 272 ? 22.365 3.311 -6.215 1.00 85.75 272 PHE A C 1
ATOM 2070 O O . PHE A 1 272 ? 22.996 4.199 -6.780 1.00 85.75 272 PHE A O 1
ATOM 2077 N N . CYS A 1 273 ? 21.036 3.314 -6.152 1.00 91.44 273 CYS A N 1
ATOM 2078 C CA . CYS A 1 273 ? 20.210 4.381 -6.696 1.00 91.44 273 CYS A CA 1
ATOM 2079 C C . CYS A 1 273 ? 19.471 5.099 -5.577 1.00 91.44 273 CYS A C 1
ATOM 2081 O O . CYS A 1 273 ? 19.092 4.489 -4.575 1.00 91.44 273 CYS A O 1
ATOM 2083 N N . MET A 1 274 ? 19.202 6.386 -5.799 1.00 93.44 274 MET A N 1
ATOM 2084 C CA . MET A 1 274 ? 18.271 7.129 -4.958 1.00 93.44 274 MET A CA 1
ATOM 2085 C C . MET A 1 274 ? 16.907 6.424 -4.950 1.00 93.44 274 MET A C 1
ATOM 2087 O O . MET A 1 274 ? 16.461 5.986 -6.016 1.00 93.44 274 MET A O 1
ATOM 2091 N N . PRO A 1 275 ? 16.267 6.267 -3.778 1.00 94.69 275 PRO A N 1
ATOM 2092 C CA . PRO A 1 275 ? 14.925 5.713 -3.687 1.00 94.69 275 PRO A CA 1
ATOM 2093 C C . PRO A 1 275 ? 13.914 6.664 -4.326 1.00 94.69 275 PRO A C 1
ATOM 2095 O O . PRO A 1 275 ? 14.195 7.844 -4.529 1.00 94.69 275 PRO A O 1
ATOM 2098 N N . GLY A 1 276 ? 12.719 6.168 -4.611 1.00 95.94 276 GLY A N 1
ATOM 2099 C CA . GLY A 1 276 ? 11.719 6.959 -5.305 1.00 95.94 276 GLY A CA 1
ATOM 2100 C C . GLY A 1 276 ? 10.315 6.392 -5.204 1.00 95.94 276 GLY A C 1
ATOM 2101 O O . GLY A 1 276 ? 10.018 5.587 -4.323 1.00 95.94 276 GLY A O 1
ATOM 2102 N N . THR A 1 277 ? 9.442 6.817 -6.114 1.00 97.00 277 THR A N 1
ATOM 2103 C CA . THR A 1 277 ? 8.052 6.347 -6.185 1.00 97.00 277 THR A CA 1
ATOM 2104 C C . THR A 1 277 ? 7.719 5.775 -7.552 1.00 97.00 277 THR A C 1
ATOM 2106 O O . THR A 1 277 ? 8.366 6.079 -8.553 1.00 97.00 277 THR A O 1
ATOM 2109 N N . MET A 1 278 ? 6.727 4.897 -7.584 1.00 97.88 278 MET A N 1
ATOM 2110 C CA . MET A 1 278 ? 6.170 4.307 -8.790 1.00 97.88 278 MET A CA 1
ATOM 2111 C C . MET A 1 278 ? 4.662 4.516 -8.768 1.00 97.88 278 MET A C 1
ATOM 2113 O O . MET A 1 278 ? 4.008 4.169 -7.786 1.00 97.88 278 MET A O 1
ATOM 2117 N N . GLU A 1 279 ? 4.128 5.069 -9.850 1.00 97.88 279 GLU A N 1
ATOM 2118 C CA . GLU A 1 279 ? 2.702 5.298 -10.060 1.00 97.88 279 GLU A CA 1
ATOM 2119 C C . GLU A 1 279 ? 2.318 4.687 -11.404 1.00 97.88 279 GLU A C 1
ATOM 2121 O O . GLU A 1 279 ? 2.768 5.139 -12.457 1.00 97.88 279 GLU A O 1
ATOM 2126 N N . LEU A 1 280 ? 1.511 3.632 -11.373 1.00 98.25 280 LEU A N 1
ATOM 2127 C CA . LEU A 1 280 ? 1.091 2.889 -12.555 1.00 98.25 280 LEU A CA 1
ATOM 2128 C C . LEU A 1 280 ? -0.428 2.832 -12.633 1.00 98.25 280 LEU A C 1
ATOM 2130 O O . LEU A 1 280 ? -1.122 2.768 -11.624 1.00 98.25 280 LEU A O 1
ATOM 2134 N N . SER A 1 281 ? -0.932 2.773 -13.855 1.00 98.00 281 SER A N 1
ATOM 2135 C CA . SER A 1 281 ? -2.334 2.536 -14.182 1.00 98.00 281 SER A CA 1
ATOM 2136 C C . SER A 1 281 ? -2.440 1.346 -15.125 1.00 98.00 281 SER A C 1
ATOM 2138 O O . SER A 1 281 ? -1.539 1.096 -15.934 1.00 98.00 281 SER A O 1
ATOM 2140 N N . ARG A 1 282 ? -3.519 0.577 -15.020 1.00 97.12 282 ARG A N 1
ATOM 2141 C CA . ARG A 1 282 ? -3.773 -0.522 -15.948 1.00 97.12 282 ARG A CA 1
ATOM 2142 C C . ARG A 1 282 ? -4.147 0.053 -17.309 1.00 97.12 282 ARG A C 1
ATOM 2144 O O . ARG A 1 282 ? -4.999 0.936 -17.405 1.00 97.12 282 ARG A O 1
ATOM 2151 N N . ARG A 1 283 ? -3.514 -0.441 -18.371 1.00 90.62 283 ARG A N 1
ATOM 2152 C CA . ARG A 1 283 ? -3.921 -0.097 -19.737 1.00 90.62 283 ARG A CA 1
ATOM 2153 C C . ARG A 1 283 ? -5.117 -0.967 -20.118 1.00 90.62 283 ARG A C 1
ATOM 2155 O O . ARG A 1 283 ? -5.124 -2.164 -19.842 1.00 90.62 283 ARG A O 1
ATOM 2162 N N . ALA A 1 284 ? -6.130 -0.354 -20.727 1.00 78.81 284 ALA A N 1
ATOM 2163 C CA . ALA A 1 284 ? -7.132 -1.104 -21.469 1.00 78.81 284 ALA A CA 1
ATOM 2164 C C . ALA A 1 284 ? -6.462 -1.556 -22.772 1.00 78.81 284 ALA A C 1
ATOM 2166 O O . ALA A 1 284 ? -6.191 -0.719 -23.634 1.00 78.81 284 ALA A O 1
ATOM 2167 N N . ASP A 1 285 ? -6.103 -2.835 -22.837 1.00 62.72 285 ASP A N 1
ATOM 2168 C CA . ASP A 1 285 ? -5.611 -3.477 -24.059 1.00 62.72 285 ASP A CA 1
ATOM 2169 C C . ASP A 1 285 ? -6.763 -3.721 -25.054 1.00 62.72 285 ASP A C 1
ATOM 2171 O O . ASP A 1 285 ? -7.906 -3.981 -24.600 1.00 62.72 285 ASP A O 1
#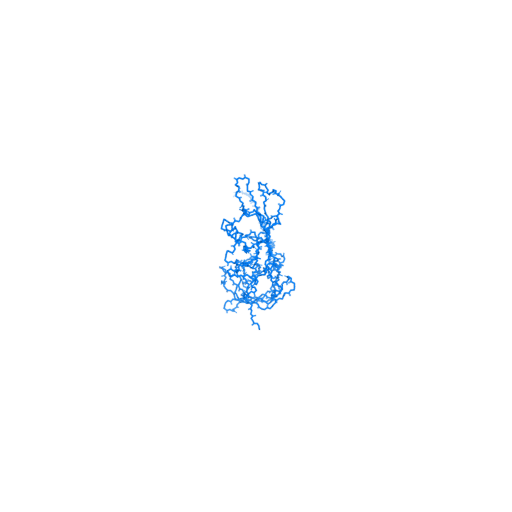

Secondary structure (DSSP, 8-state):
----------------------------------GGG----SSS----HHHHSEEGGGS-HHHHHHHHHHHHTT---EEEEETTEEEE-TTEE-S--EEEEP----EETTEEEEEEEEETTPSPBGGG-EES-TT--EEEEEEEEEE-SS---EEEEEEEEEEPB-TT----EEEEEEEE-TTSSSSEEEEEEEEEEETTEEEEEEEEEETTSS-EEEEEEEEEEETTEEEEEEEEEEEEE--TT------EEEEEEETTTTEEEEEEE-SSS--EEEEEEE---